Protein AF-A0A2V7C9I4-F1 (afdb_monomer_lite)

Structure (mmCIF, N/CA/C/O backbone):
data_AF-A0A2V7C9I4-F1
#
_entry.id   AF-A0A2V7C9I4-F1
#
loop_
_atom_site.group_PDB
_atom_site.id
_atom_site.type_symbol
_atom_site.label_atom_id
_atom_site.label_alt_id
_atom_site.label_comp_id
_atom_site.label_asym_id
_atom_site.label_entity_id
_atom_site.label_seq_id
_atom_site.pdbx_PDB_ins_code
_atom_site.Cartn_x
_atom_site.Cartn_y
_atom_site.Cartn_z
_atom_site.occupancy
_atom_site.B_iso_or_equiv
_atom_site.auth_seq_id
_atom_site.auth_comp_id
_atom_site.auth_asym_id
_atom_site.auth_atom_id
_atom_site.pdbx_PDB_model_num
ATOM 1 N N . MET A 1 1 ? -57.815 -30.133 18.409 1.00 42.84 1 MET A N 1
ATOM 2 C CA . MET A 1 1 ? -56.563 -30.217 17.626 1.00 42.84 1 MET A CA 1
ATOM 3 C C . MET A 1 1 ? -55.687 -29.026 17.976 1.00 42.84 1 MET A C 1
ATOM 5 O O . MET A 1 1 ? -56.186 -27.920 17.891 1.00 42.84 1 MET A O 1
ATOM 9 N N . THR A 1 2 ? -54.441 -29.131 18.418 1.00 45.94 2 THR A N 1
ATOM 10 C CA . THR A 1 2 ? -53.764 -30.138 19.247 1.00 45.94 2 THR A CA 1
ATOM 11 C C . THR A 1 2 ? -52.839 -29.330 20.172 1.00 45.94 2 THR A C 1
ATOM 13 O O . THR A 1 2 ? -52.119 -28.450 19.702 1.00 45.94 2 THR A O 1
ATOM 16 N N . ARG A 1 3 ? -52.844 -29.597 21.490 1.00 50.53 3 ARG A N 1
ATOM 17 C CA . ARG A 1 3 ? -51.939 -28.942 22.467 1.00 50.53 3 ARG A CA 1
ATOM 18 C C . ARG A 1 3 ? -50.459 -29.039 22.058 1.00 50.53 3 ARG A C 1
ATOM 20 O O . ARG A 1 3 ? -49.658 -28.220 22.479 1.00 50.53 3 ARG A O 1
ATOM 27 N N . THR A 1 4 ? -50.116 -29.987 21.188 1.00 47.84 4 THR A N 1
ATOM 28 C CA . THR A 1 4 ? -48.789 -30.180 20.591 1.00 47.84 4 THR A CA 1
ATOM 29 C C . THR A 1 4 ? -48.318 -29.034 19.685 1.00 47.84 4 THR A C 1
ATOM 31 O O . THR A 1 4 ? -47.114 -28.814 19.602 1.00 47.84 4 THR A O 1
ATOM 34 N N . GLY A 1 5 ? -49.214 -28.255 19.063 1.00 47.22 5 GLY A N 1
ATOM 35 C CA . GLY A 1 5 ? -48.824 -27.125 18.202 1.00 47.22 5 GLY A CA 1
ATOM 36 C C . GLY A 1 5 ? -48.244 -25.932 18.974 1.00 47.22 5 GLY A C 1
ATOM 37 O O . GLY A 1 5 ? -47.308 -25.284 18.514 1.00 47.22 5 GLY A O 1
ATOM 38 N N . GLN A 1 6 ? -48.743 -25.689 20.192 1.00 53.03 6 GLN A N 1
ATOM 39 C CA . GLN A 1 6 ? -48.265 -24.612 21.067 1.00 53.03 6 GLN A CA 1
ATOM 40 C C . GLN A 1 6 ? -46.869 -24.911 21.627 1.00 53.03 6 GLN A C 1
ATOM 42 O O . GLN A 1 6 ? -46.008 -24.033 21.626 1.00 53.03 6 GLN A O 1
ATOM 47 N N . TYR A 1 7 ? -46.612 -26.162 22.028 1.00 49.88 7 TYR A N 1
ATOM 48 C CA . TYR A 1 7 ? -45.267 -26.590 22.425 1.00 49.88 7 TYR A CA 1
ATOM 49 C C . TYR A 1 7 ? -44.289 -26.542 21.247 1.00 49.88 7 TYR A C 1
ATOM 51 O O . TYR A 1 7 ? -43.143 -26.153 21.440 1.00 49.88 7 TYR A O 1
ATOM 59 N N . GLY A 1 8 ? -44.744 -26.848 20.026 1.00 52.12 8 GLY A N 1
ATOM 60 C CA . GLY A 1 8 ? -43.925 -26.752 18.816 1.00 52.12 8 GLY A CA 1
ATOM 61 C C . GLY A 1 8 ? -43.385 -25.342 18.565 1.00 52.12 8 GLY A C 1
ATOM 62 O O . GLY A 1 8 ? -42.188 -25.180 18.346 1.00 52.12 8 GLY A O 1
ATOM 63 N N . CYS A 1 9 ? -44.228 -24.310 18.679 1.00 55.62 9 CYS A N 1
ATOM 64 C CA . CYS A 1 9 ? -43.783 -22.920 18.523 1.00 55.62 9 CYS A CA 1
ATOM 65 C C . CYS A 1 9 ? -42.836 -22.464 19.640 1.00 55.62 9 CYS A C 1
ATOM 67 O O . CYS A 1 9 ? -41.875 -21.750 19.365 1.00 55.62 9 CYS A O 1
ATOM 69 N N . VAL A 1 10 ? -43.072 -22.886 20.886 1.00 60.38 10 VAL A N 1
ATOM 70 C CA . VAL A 1 10 ? -42.203 -22.529 22.021 1.00 60.38 10 VAL A CA 1
ATOM 71 C C . VAL A 1 10 ? -40.838 -23.212 21.904 1.00 60.38 10 VAL A C 1
ATOM 73 O O . VAL A 1 10 ? -39.815 -22.567 22.123 1.00 60.38 10 VAL A O 1
ATOM 76 N N . ILE A 1 11 ? -40.801 -24.481 21.490 1.00 66.69 11 ILE A N 1
ATOM 77 C CA . ILE A 1 11 ? -39.555 -25.220 21.241 1.00 66.69 11 ILE A CA 1
ATOM 78 C C . ILE A 1 11 ? -38.807 -24.618 20.046 1.00 66.69 11 ILE A C 1
ATOM 80 O O . ILE A 1 11 ? -37.597 -24.429 20.131 1.00 66.69 11 ILE A O 1
ATOM 84 N N . ALA A 1 12 ? -39.508 -24.240 18.972 1.00 62.09 12 ALA A N 1
ATOM 85 C CA . ALA A 1 12 ? -38.897 -23.578 17.822 1.00 62.09 12 ALA A CA 1
ATOM 86 C C . ALA A 1 12 ? -38.282 -22.220 18.206 1.00 62.09 12 ALA A C 1
ATOM 88 O O . ALA A 1 12 ? -37.126 -21.962 17.874 1.00 62.09 12 ALA A O 1
ATOM 89 N N . ALA A 1 13 ? -38.997 -21.393 18.975 1.00 62.16 13 ALA A N 1
ATOM 90 C CA . ALA A 1 13 ? -38.488 -20.109 19.460 1.00 62.16 13 ALA A CA 1
ATOM 91 C C . ALA A 1 13 ? -37.287 -20.278 20.408 1.00 62.16 13 ALA A C 1
ATOM 93 O O . ALA A 1 13 ? -36.284 -19.587 20.251 1.00 62.16 13 ALA A O 1
ATOM 94 N N . LEU A 1 14 ? -37.345 -21.242 21.337 1.00 65.12 14 LEU A N 1
ATOM 95 C CA . LEU A 1 14 ? -36.220 -21.573 22.217 1.00 65.12 14 LEU A CA 1
ATOM 96 C C . LEU A 1 14 ? -35.011 -22.074 21.424 1.00 65.12 14 LEU A C 1
ATOM 98 O O . LEU A 1 14 ? -33.896 -21.654 21.705 1.00 65.12 14 LEU A O 1
ATOM 102 N N . SER A 1 15 ? -35.223 -22.915 20.408 1.00 65.06 15 SER A N 1
ATOM 103 C CA . SER A 1 15 ? -34.150 -23.424 19.548 1.00 65.06 15 SER A CA 1
ATOM 104 C C . SER A 1 15 ? -33.510 -22.324 18.698 1.00 65.06 15 SER A C 1
ATOM 106 O O . SER A 1 15 ? -32.291 -22.299 18.567 1.00 65.06 15 SER A O 1
ATOM 108 N N . LEU A 1 16 ? -34.299 -21.362 18.203 1.00 65.69 16 LEU A N 1
ATOM 109 C CA . LEU A 1 16 ? -33.803 -20.188 17.486 1.00 65.69 16 LEU A CA 1
ATOM 110 C C . LEU A 1 16 ? -33.006 -19.263 18.415 1.00 65.69 16 LEU A C 1
ATOM 112 O O . LEU A 1 16 ? -31.925 -18.816 18.045 1.00 65.69 16 LEU A O 1
ATOM 116 N N . CYS A 1 17 ? -33.492 -19.013 19.635 1.00 59.38 17 CYS A N 1
ATOM 117 C CA . CYS A 1 17 ? -32.750 -18.253 20.642 1.00 59.38 17 CYS A CA 1
ATOM 118 C C . CYS A 1 17 ? -31.441 -18.953 21.021 1.00 59.38 17 CYS A C 1
ATOM 120 O O . CYS A 1 17 ? -30.409 -18.297 21.120 1.00 59.38 17 CYS A O 1
ATOM 122 N N . LEU A 1 18 ? -31.456 -20.277 21.179 1.00 62.75 18 LEU A N 1
ATOM 123 C CA . LEU A 1 18 ? -30.261 -21.055 21.499 1.00 62.75 18 LEU A CA 1
ATOM 124 C C . LEU A 1 18 ? -29.274 -21.070 20.324 1.00 62.75 18 LEU A C 1
ATOM 126 O O . LEU A 1 18 ? -28.077 -20.924 20.543 1.00 62.75 18 LEU A O 1
ATOM 130 N N . ALA A 1 19 ? -29.762 -21.142 19.082 1.00 59.34 19 ALA A N 1
ATOM 131 C CA . ALA A 1 19 ? -28.940 -21.026 17.881 1.00 59.34 19 ALA A CA 1
ATOM 132 C C . ALA A 1 19 ? -28.319 -19.627 17.743 1.00 59.34 19 ALA A C 1
ATOM 134 O O . ALA A 1 19 ? -27.142 -19.526 17.427 1.00 59.34 19 ALA A O 1
ATOM 135 N N . LEU A 1 20 ? -29.061 -18.556 18.039 1.00 57.69 20 LEU A N 1
ATOM 136 C CA . LEU A 1 20 ? -28.545 -17.182 18.032 1.00 57.69 20 LEU A CA 1
ATOM 137 C C . LEU A 1 20 ? -27.524 -16.938 19.145 1.00 57.69 20 LEU A C 1
ATOM 139 O O . LEU A 1 20 ? -26.535 -16.247 18.912 1.00 57.69 20 LEU A O 1
ATOM 143 N N . VAL A 1 21 ? -27.716 -17.530 20.327 1.00 58.16 21 VAL A N 1
ATOM 144 C CA . VAL A 1 21 ? -26.722 -17.495 21.407 1.00 58.16 21 VAL A CA 1
ATOM 145 C C . VAL A 1 21 ? -25.468 -18.261 20.996 1.00 58.16 21 VAL A C 1
ATOM 147 O O . VAL A 1 21 ? -24.389 -17.697 21.092 1.00 58.16 21 VAL A O 1
ATOM 150 N N . VAL A 1 22 ? -25.591 -19.482 20.465 1.00 57.44 22 VAL A N 1
ATOM 151 C CA . VAL A 1 22 ? -24.445 -20.284 19.992 1.00 57.44 22 VAL A CA 1
ATOM 152 C C . VAL A 1 22 ? -23.751 -19.636 18.793 1.00 57.44 22 VAL A C 1
ATOM 154 O O . VAL A 1 22 ? -22.538 -19.724 18.682 1.00 57.44 22 VAL A O 1
ATOM 157 N N . PHE A 1 23 ? -24.466 -18.940 17.913 1.00 48.72 23 PHE A N 1
ATOM 158 C CA . PHE A 1 23 ? -23.859 -18.201 16.803 1.00 48.72 23 PHE A CA 1
ATOM 159 C C . PHE A 1 23 ? -23.171 -16.913 17.281 1.00 48.72 23 PHE A C 1
ATOM 161 O O . PHE A 1 23 ? -22.155 -16.514 16.721 1.00 48.72 23 PHE A O 1
ATOM 168 N N . SER A 1 24 ? -23.679 -16.297 18.354 1.00 50.78 24 SER A N 1
ATOM 169 C CA . SER A 1 24 ? -23.076 -15.104 18.967 1.00 50.78 24 SER A CA 1
ATOM 170 C C . SER A 1 24 ? -21.907 -15.433 19.902 1.00 50.78 24 SER A C 1
ATOM 172 O O . SER A 1 24 ? -21.064 -14.574 20.131 1.00 50.78 24 SER A O 1
ATOM 174 N N . THR A 1 25 ? -21.830 -16.657 20.438 1.00 50.50 25 THR A N 1
ATOM 175 C CA . THR A 1 25 ? -20.722 -17.118 21.298 1.00 50.50 25 THR A CA 1
ATOM 176 C C . THR A 1 25 ? -19.750 -18.070 20.595 1.00 50.50 25 THR A C 1
ATOM 178 O O . THR A 1 25 ? -18.623 -18.232 21.049 1.00 50.50 25 THR A O 1
ATOM 181 N N . GLY A 1 26 ? -20.157 -18.682 19.481 1.00 39.12 26 GLY A N 1
ATOM 182 C CA . GLY A 1 26 ? -19.445 -19.743 18.760 1.00 39.12 26 GLY A CA 1
ATOM 183 C C . GLY A 1 26 ? -18.941 -19.349 17.371 1.00 39.12 26 GLY A C 1
ATOM 184 O O . GLY A 1 26 ? -18.641 -20.221 16.558 1.00 39.12 26 GLY A O 1
ATOM 185 N N . GLY A 1 27 ? -18.792 -18.055 17.086 1.00 34.53 27 GLY A N 1
ATOM 186 C CA . GLY A 1 27 ? -18.033 -17.560 15.934 1.00 34.53 27 GLY A CA 1
ATOM 187 C C . GLY A 1 27 ? -16.514 -17.696 16.110 1.00 34.53 27 GLY A C 1
ATOM 188 O O . GLY A 1 27 ? -15.788 -16.765 15.787 1.00 34.53 27 GLY A O 1
ATOM 189 N N . ALA A 1 28 ?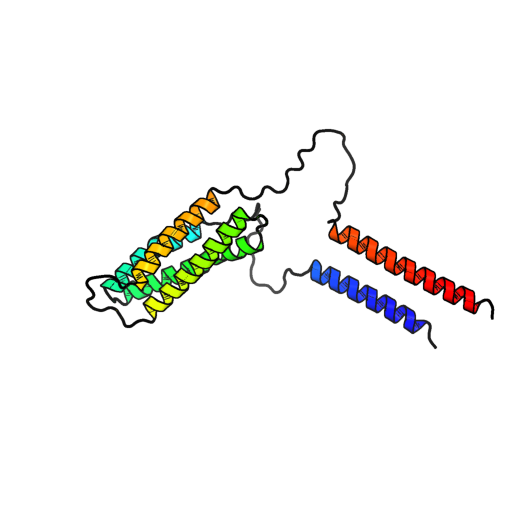 -16.029 -18.815 16.658 1.00 39.44 28 ALA A N 1
ATOM 190 C CA . ALA A 1 28 ? -14.606 -19.117 16.786 1.00 39.44 28 ALA A CA 1
ATOM 191 C C . ALA A 1 28 ? -14.353 -20.639 16.804 1.00 39.44 28 ALA A C 1
ATOM 193 O O . ALA A 1 28 ? -14.447 -21.301 17.831 1.00 39.44 28 ALA A O 1
ATOM 194 N N . HIS A 1 29 ? -13.961 -21.133 15.626 1.00 40.62 29 HIS A N 1
ATOM 195 C CA . HIS A 1 29 ? -13.078 -22.277 15.356 1.00 40.62 29 HIS A CA 1
ATOM 196 C C . HIS A 1 29 ? -13.543 -23.715 15.639 1.00 40.62 29 HIS A C 1
ATOM 198 O O . HIS A 1 29 ? -13.697 -24.157 16.769 1.00 40.62 29 HIS A O 1
ATOM 204 N N . THR A 1 30 ? -13.569 -24.511 14.565 1.00 36.81 30 THR A N 1
ATOM 205 C CA . THR A 1 30 ? -12.777 -25.751 14.380 1.00 36.81 30 THR A CA 1
ATOM 206 C C . THR A 1 30 ? -13.040 -26.240 12.946 1.00 36.81 30 THR A C 1
ATOM 208 O O . THR A 1 30 ? -14.182 -26.392 12.544 1.00 36.81 30 THR A O 1
ATOM 211 N N . THR A 1 31 ? -12.043 -26.337 12.063 1.00 38.91 31 THR A N 1
ATOM 212 C CA . THR A 1 31 ? -11.134 -27.489 11.990 1.00 38.91 31 THR A CA 1
ATOM 213 C C . THR A 1 31 ? -9.664 -27.114 11.743 1.00 38.91 31 THR A C 1
ATOM 215 O O . THR A 1 31 ? -9.280 -26.696 10.654 1.00 38.91 31 THR A O 1
ATOM 218 N N . ALA A 1 32 ? -8.859 -27.337 12.782 1.00 35.47 32 ALA A N 1
ATOM 219 C CA . ALA A 1 32 ? -7.557 -28.011 12.797 1.00 35.47 32 ALA A CA 1
ATOM 220 C C . ALA A 1 32 ? -6.592 -27.876 11.596 1.00 35.47 32 ALA A C 1
ATOM 222 O O . ALA A 1 32 ? -6.683 -28.622 10.618 1.00 35.47 32 ALA A O 1
ATOM 223 N N . ARG A 1 33 ? -5.494 -27.138 11.821 1.00 31.27 33 ARG A N 1
ATOM 224 C CA . ARG A 1 33 ? -4.154 -27.752 11.790 1.00 31.27 33 ARG A CA 1
ATOM 225 C C . ARG A 1 33 ? -3.124 -26.966 12.622 1.00 31.27 33 ARG A C 1
ATOM 227 O O . ARG A 1 33 ? -2.856 -25.810 12.329 1.00 31.27 33 ARG A O 1
ATOM 234 N N . ALA A 1 34 ? -2.539 -27.697 13.574 1.00 31.50 34 ALA A N 1
ATOM 235 C CA . ALA A 1 34 ? -1.222 -27.546 14.202 1.00 31.50 34 ALA A CA 1
ATOM 236 C C . ALA A 1 34 ? -0.975 -26.384 15.190 1.00 31.50 34 ALA A C 1
ATOM 238 O O . ALA A 1 34 ? -0.630 -25.268 14.820 1.00 31.50 34 ALA A O 1
ATOM 239 N N . ASP A 1 35 ? -1.117 -26.753 16.464 1.00 37.50 35 ASP A N 1
ATOM 240 C CA . ASP A 1 35 ? -0.336 -26.395 17.652 1.00 37.50 35 ASP A CA 1
ATOM 241 C C . ASP A 1 35 ? 0.747 -25.303 17.574 1.00 37.50 35 ASP A C 1
ATOM 243 O O . ASP A 1 35 ? 1.723 -25.399 16.832 1.00 37.50 35 ASP A O 1
ATOM 247 N N . ALA A 1 36 ? 0.614 -24.388 18.545 1.00 37.88 36 ALA A N 1
ATOM 248 C CA . ALA A 1 36 ? 1.644 -23.875 19.459 1.00 37.88 36 ALA A CA 1
ATOM 249 C C . ALA A 1 36 ? 1.809 -22.348 19.441 1.00 37.88 36 ALA A C 1
ATOM 251 O O . ALA A 1 36 ? 2.676 -21.810 18.755 1.00 37.88 36 ALA A O 1
ATOM 252 N N . ARG A 1 37 ? 1.015 -21.670 20.286 1.00 35.56 37 ARG A N 1
ATOM 253 C CA . ARG A 1 37 ? 1.451 -20.599 21.211 1.00 35.56 37 ARG A CA 1
ATOM 254 C C . ARG A 1 37 ? 0.263 -20.121 22.049 1.00 35.56 37 ARG A C 1
ATOM 256 O O . AR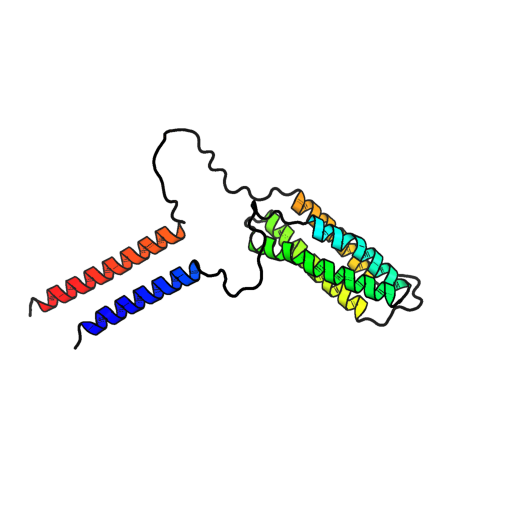G A 1 37 ? -0.348 -19.093 21.793 1.00 35.56 37 ARG A O 1
ATOM 263 N N . THR A 1 38 ? -0.058 -20.899 23.074 1.00 43.94 38 THR A N 1
ATOM 264 C CA . THR A 1 38 ? -0.760 -20.410 24.262 1.00 43.94 38 THR A CA 1
ATOM 265 C C . THR A 1 38 ? 0.273 -19.691 25.119 1.00 43.94 38 THR A C 1
ATOM 267 O O . THR A 1 38 ? 1.157 -20.321 25.696 1.00 43.94 38 THR A O 1
ATOM 270 N N . GLY A 1 39 ? 0.191 -18.368 25.154 1.00 34.12 39 GLY A N 1
ATOM 271 C CA . GLY A 1 39 ? 1.037 -17.536 25.994 1.00 34.12 39 GLY A CA 1
ATOM 272 C C . GLY A 1 39 ? 0.688 -16.072 25.800 1.00 34.12 39 GLY A C 1
ATOM 273 O O . GLY A 1 39 ? 1.220 -15.449 24.895 1.00 34.12 39 GLY A O 1
ATOM 274 N N . ASP A 1 40 ? -0.207 -15.572 26.652 1.00 35.41 40 ASP A N 1
ATOM 275 C CA . ASP A 1 40 ? -0.213 -14.172 27.089 1.00 35.41 40 ASP A CA 1
ATOM 276 C C . ASP A 1 40 ? -0.194 -13.114 25.966 1.00 35.41 40 ASP A C 1
ATOM 278 O O . ASP A 1 40 ? 0.720 -12.298 25.870 1.00 35.41 40 ASP A O 1
ATOM 282 N N . GLU A 1 41 ? -1.217 -13.095 25.103 1.00 38.12 41 GLU A N 1
ATOM 283 C CA . GLU A 1 41 ? -1.475 -11.899 24.295 1.00 38.12 41 GLU A CA 1
ATOM 284 C C . GLU A 1 41 ? -2.238 -10.890 25.158 1.00 38.12 41 GLU A C 1
ATOM 286 O O . GLU A 1 41 ? -3.469 -10.835 25.182 1.00 38.12 41 GLU A O 1
ATOM 291 N N . GLY A 1 42 ? -1.472 -10.068 25.882 1.00 37.69 42 GLY A N 1
ATOM 292 C CA . GLY A 1 42 ? -1.920 -8.733 26.266 1.00 37.69 42 GLY A CA 1
ATOM 293 C C . GLY A 1 42 ? -2.477 -7.971 25.048 1.00 37.69 42 GLY A C 1
ATOM 294 O O . GLY A 1 42 ? -2.250 -8.385 23.909 1.00 37.69 42 GLY A O 1
ATOM 295 N N . PRO A 1 43 ? -3.220 -6.869 25.266 1.00 43.06 43 PRO A N 1
ATOM 296 C CA . PRO A 1 43 ? -4.018 -6.202 24.234 1.00 43.06 43 PRO A CA 1
ATOM 297 C C . PRO A 1 43 ? -3.192 -6.015 22.965 1.00 43.06 43 PRO A C 1
ATOM 299 O O . PRO A 1 43 ? -2.209 -5.282 23.018 1.00 43.06 43 PRO A O 1
ATOM 302 N N . LEU A 1 44 ? -3.574 -6.730 21.892 1.00 46.94 44 LEU A N 1
ATOM 303 C CA . LEU A 1 44 ? -2.963 -6.768 20.557 1.00 46.94 44 LEU A CA 1
ATOM 304 C C . LEU A 1 44 ? -1.935 -5.650 20.363 1.00 46.94 44 LEU A C 1
ATOM 306 O O . LEU A 1 44 ? -2.256 -4.562 19.874 1.00 46.94 44 LEU A O 1
ATOM 310 N N . HIS A 1 45 ? -0.688 -5.904 20.768 1.00 54.53 45 HIS A N 1
ATOM 311 C CA . HIS A 1 45 ? 0.410 -5.022 20.417 1.00 54.53 45 HIS A CA 1
ATOM 312 C C . HIS A 1 45 ? 0.570 -5.173 18.910 1.00 54.53 45 HIS A C 1
ATOM 314 O O . HIS A 1 45 ? 1.224 -6.096 18.431 1.00 54.53 45 HIS A O 1
ATOM 320 N N . LEU A 1 46 ? -0.112 -4.306 18.154 1.00 64.19 46 LEU A N 1
ATOM 321 C CA . LEU A 1 46 ? 0.075 -4.161 16.721 1.00 64.19 46 LEU A CA 1
ATOM 322 C C . LEU A 1 46 ? 1.582 -4.073 16.499 1.00 64.19 46 LEU A C 1
ATOM 324 O O . LEU A 1 46 ? 2.202 -3.084 16.892 1.00 64.19 46 LEU A O 1
ATOM 328 N N . ARG A 1 47 ? 2.178 -5.122 15.923 1.00 80.12 47 ARG A N 1
ATOM 329 C CA . ARG A 1 47 ? 3.615 -5.186 15.635 1.00 80.12 47 ARG A CA 1
ATOM 330 C C . ARG A 1 47 ? 3.920 -4.310 14.427 1.00 80.12 47 ARG A C 1
ATOM 332 O O . ARG A 1 47 ? 4.309 -4.781 13.362 1.00 80.12 47 ARG A O 1
ATOM 339 N N . LEU A 1 48 ? 3.679 -3.010 14.586 1.00 83.88 48 LEU A N 1
ATOM 340 C CA . LEU A 1 48 ? 3.880 -1.994 13.558 1.00 83.88 48 LEU A CA 1
ATOM 341 C C . LEU A 1 48 ? 5.351 -1.943 13.130 1.00 83.88 48 LEU A C 1
ATOM 343 O O . LEU A 1 48 ? 5.628 -1.602 11.986 1.00 83.88 48 LEU A O 1
ATOM 347 N N . GLU A 1 49 ? 6.281 -2.364 14.000 1.00 87.44 49 GLU A N 1
ATOM 348 C CA . GLU A 1 49 ? 7.697 -2.528 13.650 1.00 87.44 49 GLU A CA 1
ATOM 349 C C . GLU A 1 49 ? 7.931 -3.464 12.455 1.00 87.44 49 GLU A C 1
ATOM 351 O O . GLU A 1 49 ? 8.793 -3.186 11.624 1.00 87.44 49 GLU A O 1
ATOM 356 N N . ASP A 1 50 ? 7.145 -4.536 12.319 1.00 89.06 50 ASP A N 1
ATOM 357 C CA . ASP A 1 50 ? 7.320 -5.508 11.242 1.00 89.06 50 ASP A CA 1
ATOM 358 C C . ASP A 1 50 ? 6.859 -4.907 9.904 1.00 89.06 50 ASP A C 1
ATOM 360 O O . ASP A 1 50 ? 7.470 -5.158 8.862 1.00 89.06 50 ASP A O 1
ATOM 364 N N . VAL A 1 51 ? 5.819 -4.063 9.940 1.00 90.81 51 VAL A N 1
ATOM 365 C CA . VAL A 1 51 ? 5.313 -3.321 8.775 1.00 90.81 51 VAL A CA 1
ATOM 366 C C . VAL A 1 51 ? 6.312 -2.248 8.350 1.00 90.81 51 VAL A C 1
ATOM 368 O O . VAL A 1 51 ? 6.627 -2.137 7.166 1.00 90.81 51 VAL A O 1
ATOM 371 N N . GLU A 1 52 ? 6.851 -1.485 9.303 1.00 91.75 52 GLU A N 1
ATOM 372 C CA . GLU A 1 52 ? 7.886 -0.479 9.043 1.00 91.75 52 GLU A CA 1
ATOM 373 C C . GLU A 1 52 ? 9.134 -1.118 8.420 1.00 91.75 52 GLU A C 1
ATOM 375 O O . GLU A 1 52 ? 9.594 -0.672 7.368 1.00 91.75 52 GLU A O 1
ATOM 380 N N . ALA A 1 53 ? 9.615 -2.225 8.996 1.00 92.12 53 ALA A N 1
ATOM 381 C CA . ALA A 1 53 ? 10.780 -2.954 8.501 1.00 92.12 53 ALA A CA 1
ATOM 382 C C . ALA A 1 53 ? 10.567 -3.563 7.103 1.00 92.12 53 ALA A C 1
ATOM 384 O O . ALA A 1 53 ? 11.521 -3.715 6.335 1.00 92.12 53 ALA A O 1
ATOM 385 N N . ALA A 1 54 ? 9.331 -3.933 6.751 1.00 91.81 54 ALA A N 1
ATOM 386 C CA . ALA A 1 54 ? 8.994 -4.387 5.403 1.00 91.81 54 ALA A CA 1
ATOM 387 C C . ALA A 1 54 ? 8.897 -3.222 4.402 1.00 91.81 54 ALA A C 1
ATOM 389 O O . ALA A 1 54 ? 9.257 -3.377 3.231 1.00 91.81 54 ALA A O 1
ATOM 390 N N . LEU A 1 55 ? 8.433 -2.056 4.857 1.00 93.25 55 LEU A N 1
ATOM 391 C CA . LEU A 1 55 ? 8.192 -0.885 4.023 1.00 93.25 55 LEU A CA 1
ATOM 392 C C . LEU A 1 55 ? 9.472 -0.099 3.698 1.00 93.25 55 LEU A C 1
ATOM 394 O O . LEU A 1 55 ? 9.655 0.328 2.557 1.00 93.25 55 LEU A O 1
ATOM 398 N N . GLU A 1 56 ? 10.377 0.057 4.662 1.00 94.38 56 GLU A N 1
ATOM 399 C CA . GLU A 1 56 ? 11.622 0.825 4.529 1.00 94.38 56 GLU A CA 1
ATOM 400 C C . GLU A 1 56 ? 12.482 0.429 3.301 1.00 94.38 56 GLU A C 1
ATOM 402 O O . GLU A 1 56 ? 12.827 1.302 2.493 1.00 94.38 56 GLU A O 1
ATOM 407 N N . PRO A 1 57 ? 12.787 -0.862 3.045 1.00 94.81 57 PRO A N 1
ATOM 408 C CA . PRO A 1 57 ? 13.600 -1.246 1.888 1.00 94.81 57 PRO A CA 1
ATOM 409 C C . PRO A 1 57 ? 12.850 -1.163 0.547 1.00 94.81 57 PRO A C 1
ATOM 411 O O . PRO A 1 57 ? 13.484 -1.209 -0.516 1.00 94.81 57 PRO A O 1
ATOM 414 N N . LEU A 1 58 ? 11.517 -1.057 0.557 1.00 94.69 58 LEU A N 1
ATOM 415 C CA . LEU A 1 58 ? 10.681 -1.200 -0.635 1.00 94.69 58 LEU A CA 1
ATOM 416 C C . LEU A 1 58 ? 10.958 -0.107 -1.672 1.00 94.69 58 LEU A C 1
ATOM 418 O O . LEU A 1 58 ? 11.159 -0.396 -2.854 1.00 94.69 58 LEU A O 1
ATOM 422 N N . GLY A 1 59 ? 11.024 1.152 -1.232 1.00 93.06 59 GLY A N 1
ATOM 423 C CA . GLY A 1 59 ? 11.254 2.291 -2.122 1.00 93.06 59 GLY A CA 1
ATOM 424 C C . GLY A 1 59 ? 12.638 2.266 -2.782 1.00 93.06 59 GLY A C 1
ATOM 425 O O . GLY A 1 59 ? 12.802 2.688 -3.929 1.00 93.06 59 GLY A O 1
ATOM 426 N N . ALA A 1 60 ? 13.656 1.757 -2.083 1.00 94.00 60 ALA A N 1
ATOM 427 C CA . ALA A 1 60 ? 14.994 1.573 -2.646 1.00 94.00 60 ALA A CA 1
ATOM 428 C C . ALA A 1 60 ? 15.022 0.434 -3.680 1.00 94.00 60 ALA A C 1
ATOM 430 O O . ALA A 1 60 ? 15.618 0.587 -4.748 1.00 94.00 60 ALA A O 1
ATOM 431 N N . ALA A 1 61 ? 14.337 -0.679 -3.399 1.00 94.69 61 ALA A N 1
ATOM 432 C CA . ALA A 1 61 ? 14.221 -1.798 -4.330 1.00 94.69 61 ALA A CA 1
ATOM 433 C C . ALA A 1 61 ? 13.460 -1.414 -5.609 1.00 94.69 61 ALA A C 1
ATOM 435 O O . ALA A 1 61 ? 13.937 -1.703 -6.706 1.00 94.69 61 ALA A O 1
ATOM 436 N N . ALA A 1 62 ? 12.344 -0.688 -5.481 1.00 93.19 62 ALA A N 1
ATOM 437 C CA . ALA A 1 62 ? 11.578 -0.180 -6.618 1.00 93.19 62 ALA A CA 1
ATOM 438 C C . ALA A 1 62 ? 12.428 0.732 -7.518 1.00 93.19 62 ALA A C 1
ATOM 440 O O . ALA A 1 62 ? 12.427 0.581 -8.738 1.00 93.19 62 ALA A O 1
ATOM 441 N N . ARG A 1 63 ? 13.206 1.649 -6.920 1.00 92.94 63 ARG A N 1
ATOM 4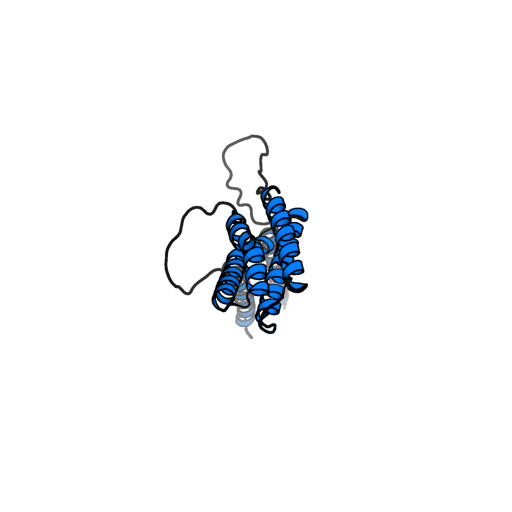42 C CA . ARG A 1 63 ? 14.134 2.529 -7.653 1.00 92.94 63 ARG A CA 1
ATOM 443 C C . ARG A 1 63 ? 15.228 1.752 -8.370 1.00 92.94 63 ARG A C 1
ATOM 445 O O . ARG A 1 63 ? 15.481 2.027 -9.537 1.00 92.94 63 ARG A O 1
ATOM 452 N N . ARG A 1 64 ? 15.849 0.775 -7.703 1.00 92.19 64 ARG A N 1
ATOM 453 C CA . ARG A 1 64 ? 16.864 -0.088 -8.325 1.00 92.19 64 ARG A CA 1
ATOM 454 C C . ARG A 1 64 ? 16.297 -0.832 -9.526 1.00 92.19 64 ARG A C 1
ATOM 456 O O . ARG A 1 64 ? 16.839 -0.679 -10.613 1.00 92.19 64 ARG A O 1
ATOM 463 N N . TYR A 1 65 ? 15.176 -1.533 -9.354 1.00 92.00 65 TYR A N 1
ATOM 464 C CA . TYR A 1 65 ? 14.504 -2.226 -10.454 1.00 92.00 65 TYR A CA 1
ATOM 465 C C . TYR A 1 65 ? 14.157 -1.270 -11.604 1.00 92.00 65 TYR A C 1
ATOM 467 O O . TYR A 1 65 ? 14.384 -1.599 -12.764 1.00 92.00 65 TYR A O 1
ATOM 475 N N . ALA A 1 66 ? 13.682 -0.062 -11.296 1.00 90.44 66 ALA A N 1
ATOM 476 C CA . ALA A 1 66 ? 13.322 0.931 -12.303 1.00 90.44 66 ALA A CA 1
ATOM 477 C C . ALA A 1 66 ? 14.503 1.481 -13.120 1.00 90.44 66 ALA A C 1
ATOM 479 O O . ALA A 1 66 ? 14.284 1.994 -14.216 1.00 90.44 66 ALA A O 1
ATOM 480 N N . LEU A 1 67 ? 15.723 1.416 -12.585 1.00 89.12 67 LEU A N 1
ATOM 481 C CA . LEU A 1 67 ? 16.936 1.886 -13.256 1.00 89.12 67 LEU A CA 1
ATOM 482 C C . LEU A 1 67 ? 17.656 0.756 -13.998 1.00 89.12 67 LEU A C 1
ATOM 484 O O . LEU A 1 67 ? 18.190 0.976 -15.083 1.00 89.12 67 LEU A O 1
ATOM 488 N N . THR A 1 68 ? 17.694 -0.443 -13.412 1.00 88.81 68 THR A N 1
ATOM 489 C CA . THR A 1 68 ? 18.455 -1.577 -13.953 1.00 88.81 68 THR A CA 1
ATOM 490 C C . THR A 1 68 ? 17.626 -2.459 -14.880 1.00 88.81 68 THR A C 1
ATOM 492 O O . THR A 1 68 ? 18.186 -3.080 -15.779 1.00 88.81 68 THR A O 1
ATOM 495 N N . GLY A 1 69 ? 16.315 -2.569 -14.644 1.00 88.00 69 GLY A N 1
ATOM 496 C CA . GLY A 1 69 ? 15.440 -3.531 -15.316 1.00 88.00 69 GLY A CA 1
ATOM 497 C C . GLY A 1 69 ? 15.801 -4.999 -15.047 1.00 88.00 69 GLY A C 1
ATOM 498 O O . GLY A 1 69 ? 15.277 -5.884 -15.720 1.00 88.00 69 GLY A O 1
ATOM 499 N N . SER A 1 70 ? 16.695 -5.280 -14.091 1.00 91.50 70 SER A N 1
ATOM 500 C CA . SER A 1 70 ? 17.264 -6.617 -13.904 1.00 91.50 70 SER A CA 1
ATOM 501 C C . SER A 1 70 ? 16.252 -7.603 -13.304 1.00 91.50 70 SER A C 1
ATOM 503 O O . SER A 1 70 ? 15.412 -7.245 -12.474 1.00 91.50 70 SER A O 1
ATOM 505 N N . ALA A 1 71 ? 16.353 -8.880 -13.688 1.00 92.25 71 ALA A N 1
ATOM 506 C CA . ALA A 1 71 ? 15.490 -9.934 -13.154 1.00 92.25 71 ALA A CA 1
ATOM 507 C C . ALA A 1 71 ? 15.684 -10.148 -11.639 1.00 92.25 71 ALA A C 1
ATOM 509 O O . ALA A 1 71 ? 14.715 -10.408 -10.926 1.00 92.25 71 ALA A O 1
ATOM 510 N N . SER A 1 72 ? 16.911 -9.988 -11.133 1.00 94.31 72 SER A N 1
ATOM 511 C CA . SER A 1 72 ? 17.223 -10.115 -9.705 1.00 94.31 72 SER A CA 1
ATOM 512 C C . SER A 1 72 ? 16.655 -8.955 -8.883 1.00 94.31 72 SER A C 1
ATOM 514 O O . SER A 1 72 ? 16.045 -9.194 -7.839 1.00 94.31 72 SER A O 1
ATOM 516 N N . ASP A 1 73 ? 16.771 -7.709 -9.360 1.00 93.81 73 ASP A N 1
ATOM 517 C CA . ASP A 1 73 ? 16.138 -6.559 -8.702 1.00 93.81 73 ASP A CA 1
ATOM 518 C C . ASP A 1 73 ? 14.607 -6.669 -8.764 1.00 93.81 73 ASP A C 1
ATOM 520 O O . ASP A 1 73 ? 13.932 -6.366 -7.778 1.00 93.81 73 ASP A O 1
ATOM 524 N N . ARG A 1 74 ? 14.051 -7.184 -9.873 1.00 94.12 74 ARG A N 1
ATOM 525 C CA . ARG A 1 74 ? 12.616 -7.487 -9.988 1.00 94.12 74 ARG A CA 1
ATOM 526 C C . ARG A 1 74 ? 12.171 -8.496 -8.933 1.00 94.12 74 ARG A C 1
ATOM 528 O O . ARG A 1 74 ? 11.193 -8.251 -8.233 1.00 94.12 74 ARG A O 1
ATOM 535 N N . GLN A 1 75 ? 12.880 -9.616 -8.798 1.00 96.31 75 GLN A N 1
ATOM 536 C CA . GLN A 1 75 ? 12.550 -10.659 -7.824 1.00 96.31 75 GLN A CA 1
ATOM 537 C C . GLN A 1 75 ? 12.659 -10.143 -6.387 1.00 96.31 75 GLN A C 1
ATOM 539 O O . GLN A 1 75 ? 11.778 -10.406 -5.569 1.00 96.31 75 GLN A O 1
ATOM 544 N N . ARG A 1 76 ? 13.694 -9.350 -6.087 1.00 95.88 76 ARG A N 1
ATOM 545 C CA . ARG A 1 76 ? 13.838 -8.689 -4.786 1.00 95.88 76 ARG A CA 1
ATOM 546 C C . ARG A 1 76 ? 12.668 -7.750 -4.500 1.00 95.88 76 ARG A C 1
ATOM 548 O O . ARG A 1 76 ? 12.149 -7.757 -3.388 1.00 95.88 76 ARG A O 1
ATOM 555 N N . PHE A 1 77 ? 12.239 -6.964 -5.485 1.00 95.69 77 PHE A N 1
ATOM 556 C CA . PHE A 1 77 ? 11.104 -6.059 -5.327 1.00 95.69 77 PHE A CA 1
ATOM 557 C C . PHE A 1 77 ? 9.788 -6.820 -5.093 1.00 95.69 77 PHE A C 1
ATOM 559 O O . PHE A 1 77 ? 9.056 -6.494 -4.162 1.00 95.69 77 PHE A O 1
ATOM 566 N N . VAL A 1 78 ? 9.533 -7.891 -5.855 1.00 96.81 78 VAL A N 1
ATOM 567 C CA . VAL A 1 78 ? 8.380 -8.793 -5.654 1.00 96.81 78 VAL A CA 1
ATOM 568 C C . VAL A 1 78 ? 8.377 -9.398 -4.249 1.00 96.81 78 VAL A C 1
ATOM 570 O O . VAL A 1 78 ? 7.336 -9.432 -3.590 1.00 96.81 78 VAL A O 1
ATOM 573 N N . HIS A 1 79 ? 9.535 -9.864 -3.778 1.00 96.75 79 HIS A N 1
ATOM 574 C CA . HIS A 1 79 ? 9.667 -10.442 -2.444 1.00 96.75 79 HIS A CA 1
ATOM 575 C C . HIS A 1 79 ? 9.315 -9.425 -1.349 1.00 96.75 79 HIS A C 1
ATOM 577 O O . HIS A 1 79 ? 8.550 -9.744 -0.442 1.00 96.75 79 HIS A O 1
ATOM 583 N N . LEU A 1 80 ? 9.805 -8.187 -1.463 1.00 96.31 80 LEU A N 1
ATOM 584 C CA . LEU A 1 80 ? 9.501 -7.128 -0.497 1.00 96.31 80 LEU A CA 1
ATOM 585 C C . LEU A 1 80 ? 8.025 -6.708 -0.518 1.00 96.31 80 LEU A C 1
ATOM 587 O O . LEU A 1 80 ? 7.452 -6.515 0.550 1.00 96.31 80 LEU A O 1
ATOM 591 N N . LEU A 1 81 ? 7.385 -6.628 -1.692 1.00 95.25 81 LEU A N 1
ATOM 592 C CA . LEU A 1 81 ? 5.936 -6.385 -1.781 1.00 95.25 81 LEU A CA 1
ATOM 593 C C . LEU A 1 81 ? 5.127 -7.496 -1.107 1.00 95.25 81 LEU A C 1
ATOM 595 O O . LEU A 1 81 ? 4.172 -7.219 -0.387 1.00 95.25 81 LEU A O 1
ATOM 599 N N . SER A 1 82 ? 5.529 -8.751 -1.312 1.00 95.94 82 SER A N 1
ATOM 600 C CA . SER A 1 82 ? 4.859 -9.905 -0.702 1.00 95.94 82 SER A CA 1
ATOM 601 C C . SER A 1 82 ? 4.988 -9.870 0.822 1.00 95.94 82 SER A C 1
ATOM 603 O O . SER A 1 82 ? 3.988 -9.995 1.525 1.00 95.94 82 SER A O 1
ATOM 605 N N . ARG A 1 83 ? 6.194 -9.587 1.331 1.00 94.75 83 ARG A N 1
ATOM 606 C CA . ARG A 1 83 ? 6.444 -9.420 2.767 1.00 94.75 83 ARG A CA 1
ATOM 607 C C . ARG A 1 83 ? 5.633 -8.264 3.357 1.00 94.75 83 ARG A C 1
ATOM 609 O O . ARG A 1 83 ? 5.053 -8.422 4.426 1.00 94.75 83 ARG A O 1
ATOM 616 N N . LEU A 1 84 ? 5.549 -7.126 2.662 1.00 93.81 84 LEU A N 1
ATOM 617 C CA . LEU A 1 84 ? 4.731 -5.998 3.110 1.00 93.81 84 LEU A CA 1
ATOM 618 C C . LEU A 1 84 ? 3.261 -6.407 3.242 1.00 93.81 84 LEU A C 1
ATOM 620 O O . LEU A 1 84 ? 2.671 -6.162 4.289 1.00 93.81 84 LEU A O 1
ATOM 624 N N . LYS A 1 85 ? 2.702 -7.087 2.234 1.00 92.31 85 LYS A N 1
ATOM 625 C CA . LYS A 1 85 ? 1.317 -7.580 2.248 1.00 92.31 85 LYS A CA 1
ATOM 626 C C . LYS A 1 85 ? 1.033 -8.522 3.424 1.00 92.31 85 LYS A C 1
ATOM 628 O O . LYS A 1 85 ? -0.030 -8.447 4.031 1.00 92.31 85 LYS A O 1
ATOM 633 N N . GLU A 1 86 ? 1.965 -9.418 3.738 1.00 92.12 86 GLU A N 1
ATOM 634 C CA . GLU A 1 86 ? 1.839 -10.319 4.889 1.00 92.12 86 GLU A CA 1
ATOM 635 C C . GLU A 1 86 ? 1.839 -9.537 6.204 1.00 92.12 86 GLU A C 1
ATOM 637 O O . GLU A 1 86 ? 0.957 -9.721 7.043 1.00 92.12 86 GLU A O 1
ATOM 642 N N . THR A 1 87 ? 2.791 -8.615 6.367 1.00 91.25 87 THR A N 1
ATOM 643 C CA . THR A 1 87 ? 2.894 -7.809 7.591 1.00 91.25 87 THR A CA 1
ATOM 644 C C . THR A 1 87 ? 1.725 -6.834 7.753 1.00 91.25 87 THR A C 1
ATOM 646 O O . THR A 1 87 ? 1.270 -6.627 8.875 1.00 91.25 87 THR A O 1
ATOM 649 N N . SER A 1 88 ? 1.162 -6.291 6.666 1.00 89.88 88 SER A N 1
ATOM 650 C CA . SER A 1 88 ? 0.049 -5.332 6.723 1.00 89.88 88 SER A CA 1
ATOM 651 C C . SER A 1 88 ? -1.257 -5.931 7.246 1.00 89.88 88 SER A C 1
ATOM 653 O O . SER A 1 88 ? -2.111 -5.183 7.710 1.00 89.88 88 SER A O 1
ATOM 655 N N . ALA A 1 89 ? -1.398 -7.261 7.269 1.00 87.88 89 ALA A N 1
ATOM 656 C CA . ALA A 1 89 ? -2.555 -7.933 7.868 1.00 87.88 89 ALA A CA 1
ATOM 657 C C . ALA A 1 89 ? -2.735 -7.612 9.367 1.00 87.88 89 ALA A C 1
ATOM 659 O O . ALA A 1 89 ? -3.813 -7.813 9.928 1.00 87.88 89 ALA A O 1
ATOM 660 N N . VAL A 1 90 ? -1.686 -7.127 10.043 1.00 85.00 90 VAL A N 1
ATOM 661 C CA . VAL A 1 90 ? -1.789 -6.627 11.421 1.00 85.00 90 VAL A CA 1
ATOM 662 C C . VAL A 1 90 ? -2.576 -5.315 11.492 1.00 85.00 90 VAL A C 1
ATOM 664 O O . VAL A 1 90 ? -3.368 -5.137 12.410 1.00 85.00 90 VAL A O 1
ATOM 667 N N . VAL A 1 91 ? -2.417 -4.429 10.503 1.00 85.38 91 VAL A N 1
ATOM 668 C CA . VAL A 1 91 ? -3.145 -3.154 10.416 1.00 85.38 91 VAL A CA 1
ATOM 669 C C . VAL A 1 91 ? -4.620 -3.417 10.121 1.00 85.38 91 VAL A C 1
ATOM 671 O O . VAL A 1 91 ? -5.475 -2.813 10.758 1.00 85.38 91 VAL A O 1
ATOM 674 N N . ASP A 1 92 ? -4.916 -4.380 9.244 1.00 83.75 92 ASP A N 1
ATOM 675 C CA . ASP A 1 92 ? -6.289 -4.788 8.909 1.00 83.75 92 ASP A CA 1
ATOM 676 C C . ASP A 1 92 ? -7.058 -5.291 10.139 1.00 83.75 92 ASP A C 1
ATOM 678 O O . ASP A 1 92 ? -8.205 -4.907 10.360 1.00 83.75 92 ASP A O 1
ATOM 682 N N . ARG A 1 93 ? -6.408 -6.117 10.971 1.00 81.81 93 ARG A N 1
ATOM 683 C CA . ARG A 1 93 ? -6.970 -6.552 12.259 1.00 81.81 93 ARG A CA 1
ATOM 684 C C . ARG A 1 93 ? -7.128 -5.379 13.223 1.00 81.81 93 ARG A C 1
ATOM 686 O O . ARG A 1 93 ? -8.187 -5.208 13.811 1.00 81.81 93 ARG A O 1
ATOM 693 N N . GLY A 1 94 ? -6.121 -4.508 13.297 1.00 79.94 94 GLY A N 1
ATOM 694 C CA . GLY A 1 94 ? -6.168 -3.300 14.118 1.00 79.94 94 GLY A CA 1
ATOM 695 C C . GLY A 1 94 ? -7.371 -2.404 13.831 1.00 79.94 94 GLY A C 1
ATOM 696 O O . GLY A 1 94 ? -7.976 -1.906 14.777 1.00 79.94 94 GLY A O 1
ATOM 697 N N . VAL A 1 95 ? -7.733 -2.213 12.558 1.00 79.56 95 VAL A N 1
ATOM 698 C CA . VAL A 1 95 ? -8.930 -1.449 12.156 1.00 79.56 95 VAL A CA 1
ATOM 699 C C . VAL A 1 95 ? -10.205 -2.093 12.707 1.00 79.56 95 VAL A C 1
ATOM 701 O O . VAL A 1 95 ? -11.059 -1.389 13.235 1.00 79.56 95 VAL A O 1
ATOM 704 N N . ALA A 1 96 ? -10.327 -3.421 12.619 1.00 74.12 96 ALA A N 1
ATOM 705 C CA . ALA A 1 96 ? -11.504 -4.143 13.105 1.00 74.12 96 ALA A CA 1
ATOM 706 C C . ALA A 1 96 ? -11.653 -4.082 14.637 1.00 74.12 96 ALA A C 1
ATOM 708 O O . ALA A 1 96 ? -12.773 -4.009 15.143 1.00 74.12 96 ALA A O 1
ATOM 709 N N . ASP A 1 97 ? -10.529 -4.074 15.355 1.00 73.56 97 ASP A N 1
ATOM 710 C CA . ASP A 1 97 ? -10.491 -4.206 16.815 1.00 73.56 97 ASP A CA 1
ATOM 711 C C . ASP A 1 97 ? -10.438 -2.854 17.560 1.00 73.56 97 ASP A C 1
ATOM 713 O O . ASP A 1 97 ? -10.583 -2.807 18.784 1.00 73.56 97 ASP A O 1
ATOM 717 N N . THR A 1 98 ? -10.224 -1.734 16.857 1.00 73.62 98 THR A N 1
ATOM 718 C CA . THR A 1 98 ? -10.043 -0.415 17.486 1.00 73.62 98 THR A CA 1
ATOM 719 C C . THR A 1 98 ? -11.341 0.387 17.544 1.00 73.62 98 THR A C 1
ATOM 721 O O . THR A 1 98 ? -11.975 0.664 16.530 1.00 73.62 98 THR A O 1
ATOM 724 N N . GLN A 1 99 ? -11.680 0.864 18.744 1.00 60.62 99 GLN A N 1
ATOM 725 C CA . GLN A 1 99 ? -12.754 1.830 18.980 1.00 60.62 99 GLN A CA 1
ATOM 726 C C . GLN A 1 99 ? -12.165 3.192 19.384 1.00 60.62 99 GLN A C 1
ATOM 728 O O . GLN A 1 99 ? -11.235 3.262 20.187 1.00 60.62 99 GLN A O 1
ATOM 733 N N . GLY A 1 100 ? -12.705 4.281 18.829 1.00 66.12 100 GLY A N 1
ATOM 734 C CA . GLY A 1 100 ? -12.243 5.657 19.067 1.00 66.12 100 GLY A CA 1
ATOM 735 C C . GLY A 1 100 ?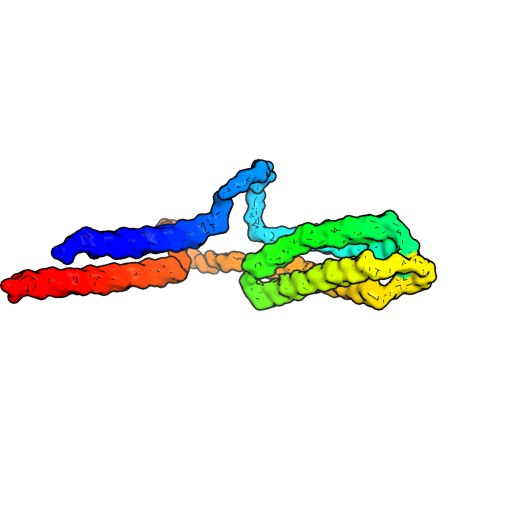 -11.788 6.354 17.783 1.00 66.12 100 GLY A C 1
ATOM 736 O O . GLY A 1 100 ? -11.122 5.756 16.945 1.00 66.12 100 GLY A O 1
ATOM 737 N N . SER A 1 101 ? -12.161 7.625 17.615 1.00 76.81 101 SER A N 1
ATOM 738 C CA . SER A 1 101 ? -12.085 8.322 16.323 1.00 76.81 101 SER A CA 1
ATOM 739 C C . SER A 1 101 ? -10.662 8.532 15.802 1.00 76.81 101 SER A C 1
ATOM 741 O O . SER A 1 101 ? -10.418 8.301 14.626 1.00 76.81 101 SER A O 1
ATOM 743 N N . GLU A 1 102 ? -9.713 8.940 16.645 1.00 82.62 102 GLU A N 1
ATOM 744 C CA . GLU A 1 102 ? -8.376 9.344 16.183 1.00 82.62 102 GLU A CA 1
ATOM 745 C C . GLU A 1 102 ? -7.481 8.152 15.806 1.00 82.62 102 GLU A C 1
ATOM 747 O O . GLU A 1 102 ? -6.926 8.103 14.709 1.00 82.62 102 GLU A O 1
ATOM 752 N N . ARG A 1 103 ? -7.371 7.141 16.680 1.00 82.75 103 ARG A N 1
ATOM 753 C CA . ARG A 1 103 ? -6.564 5.940 16.398 1.00 82.75 103 ARG A CA 1
ATOM 754 C C . ARG A 1 103 ? -7.141 5.139 15.231 1.00 82.75 103 ARG A C 1
ATOM 756 O O . ARG A 1 103 ? -6.373 4.643 14.411 1.00 82.75 103 ARG A O 1
ATOM 763 N N . LEU A 1 104 ? -8.471 5.058 15.130 1.00 85.69 104 LEU A N 1
ATOM 764 C CA . LEU A 1 104 ? -9.140 4.426 13.995 1.00 85.69 104 LEU A CA 1
ATOM 765 C C . LEU A 1 104 ? -8.862 5.184 12.691 1.00 85.69 104 LEU A C 1
ATOM 767 O O . LEU A 1 104 ? -8.483 4.556 11.714 1.00 85.69 104 LEU A O 1
ATOM 771 N N . GLN A 1 105 ? -8.937 6.522 12.684 1.00 88.88 105 GLN A N 1
ATOM 772 C CA . GLN A 1 105 ? -8.586 7.330 11.506 1.00 88.88 105 GLN A CA 1
ATOM 773 C C . GLN A 1 105 ? -7.145 7.096 11.042 1.00 88.88 105 GLN A C 1
ATOM 775 O O . GLN A 1 105 ? -6.888 6.996 9.842 1.00 88.88 105 GLN A O 1
ATOM 780 N N . LEU A 1 106 ? -6.199 6.998 11.978 1.00 89.25 106 LEU A N 1
ATOM 781 C CA . LEU A 1 106 ? -4.806 6.712 11.649 1.00 89.25 106 LEU A CA 1
ATOM 782 C C . LEU A 1 106 ? -4.622 5.280 11.111 1.00 89.25 106 LEU A C 1
ATOM 784 O O . LEU A 1 106 ? -3.852 5.081 10.170 1.00 89.25 106 LEU A O 1
ATOM 788 N N . LEU A 1 107 ? -5.338 4.294 11.663 1.00 90.62 107 LEU A N 1
ATOM 789 C CA . LEU A 1 107 ? -5.322 2.909 11.178 1.00 90.62 107 LEU A CA 1
ATOM 790 C C . LEU A 1 107 ? -5.950 2.783 9.787 1.00 90.62 107 LEU A C 1
ATOM 792 O O . LEU A 1 107 ? -5.353 2.153 8.918 1.00 90.62 107 LEU A O 1
ATOM 796 N N . ASP A 1 108 ? -7.084 3.439 9.545 1.00 91.00 108 ASP A N 1
ATOM 797 C CA . ASP A 1 108 ? -7.730 3.504 8.232 1.00 91.00 108 ASP A CA 1
ATOM 798 C C . ASP A 1 108 ? -6.820 4.181 7.203 1.00 91.00 108 ASP A C 1
ATOM 800 O O . ASP A 1 108 ? -6.651 3.690 6.083 1.00 91.00 108 ASP A O 1
ATOM 804 N N . ALA A 1 109 ? -6.170 5.285 7.581 1.00 93.06 109 ALA A N 1
ATOM 805 C CA . ALA A 1 109 ? -5.199 5.953 6.724 1.00 93.06 109 ALA A CA 1
ATOM 806 C C . ALA A 1 109 ? -4.021 5.026 6.386 1.00 93.06 109 ALA A C 1
ATOM 808 O O . ALA A 1 109 ? -3.651 4.909 5.215 1.00 93.06 109 ALA A O 1
ATOM 809 N N . ALA A 1 110 ? -3.451 4.336 7.380 1.00 93.06 110 ALA A N 1
ATOM 810 C CA . ALA A 1 110 ? -2.383 3.363 7.165 1.00 93.06 110 ALA A CA 1
ATOM 811 C C . ALA A 1 110 ? -2.840 2.218 6.247 1.00 93.06 110 ALA A C 1
ATOM 813 O O . ALA A 1 110 ? -2.147 1.905 5.278 1.00 93.06 110 ALA A O 1
ATOM 814 N N . HIS A 1 111 ? -4.025 1.653 6.489 1.00 93.50 111 HIS A N 1
ATOM 815 C CA . HIS A 1 111 ? -4.629 0.608 5.664 1.00 93.50 111 HIS A CA 1
ATOM 816 C C . HIS A 1 111 ? -4.758 1.048 4.199 1.00 93.50 111 HIS A C 1
ATOM 818 O O . HIS A 1 111 ? -4.281 0.368 3.283 1.00 93.50 111 HIS A O 1
ATOM 824 N N . HIS A 1 112 ? -5.344 2.224 3.961 1.00 95.06 112 HIS A N 1
ATOM 825 C CA . HIS A 1 112 ? -5.515 2.767 2.616 1.00 95.06 112 HIS A CA 1
ATOM 826 C C . HIS A 1 112 ? -4.183 3.030 1.908 1.00 95.06 112 HIS A C 1
ATOM 828 O O . HIS A 1 112 ? -4.037 2.704 0.726 1.00 95.06 112 HIS A O 1
ATOM 834 N N . MET A 1 113 ? -3.195 3.597 2.606 1.00 95.94 113 MET A N 1
ATOM 835 C CA . MET A 1 113 ? -1.887 3.862 2.008 1.00 95.94 113 MET A CA 1
ATOM 836 C C . MET A 1 113 ? -1.126 2.572 1.691 1.00 95.94 113 MET A C 1
ATOM 838 O O . MET A 1 113 ? -0.556 2.471 0.605 1.00 95.94 113 MET A O 1
ATOM 842 N N . LEU A 1 114 ? -1.169 1.566 2.571 1.00 94.81 114 LEU A N 1
ATOM 843 C CA . LEU A 1 114 ? -0.545 0.258 2.346 1.00 94.81 114 LEU A CA 1
ATOM 844 C C . LEU A 1 114 ? -1.154 -0.461 1.139 1.00 94.81 114 LEU A C 1
ATOM 846 O O . LEU A 1 114 ? -0.411 -0.945 0.283 1.00 94.81 114 LEU A O 1
ATOM 850 N N . ARG A 1 115 ? -2.487 -0.447 0.998 1.00 95.50 115 ARG A N 1
ATOM 851 C CA . ARG A 1 115 ? -3.151 -0.954 -0.214 1.00 95.50 115 ARG A CA 1
ATOM 852 C C . ARG A 1 115 ? -2.686 -0.225 -1.468 1.00 95.50 115 ARG A C 1
ATOM 854 O O . ARG A 1 115 ? -2.347 -0.862 -2.461 1.00 95.50 115 ARG A O 1
ATOM 861 N N . ARG A 1 116 ? -2.597 1.107 -1.426 1.00 96.69 116 ARG A N 1
ATOM 862 C CA . ARG A 1 116 ? -2.155 1.875 -2.594 1.00 96.69 116 ARG A CA 1
ATOM 863 C C . ARG A 1 116 ? -0.674 1.645 -2.931 1.00 96.69 116 ARG A C 1
ATOM 865 O O . ARG A 1 116 ? -0.321 1.696 -4.107 1.00 96.69 116 ARG A O 1
ATOM 872 N N . ILE A 1 117 ? 0.184 1.378 -1.944 1.00 96.06 117 ILE A N 1
ATOM 873 C CA . ILE A 1 117 ? 1.584 0.969 -2.163 1.00 96.06 117 ILE A CA 1
ATOM 874 C C . ILE A 1 117 ? 1.645 -0.381 -2.884 1.00 96.06 117 ILE A C 1
ATOM 876 O O . ILE A 1 117 ? 2.405 -0.515 -3.843 1.00 96.06 117 ILE A O 1
ATOM 880 N N . ASP A 1 118 ? 0.842 -1.354 -2.453 1.00 95.00 118 ASP A N 1
ATOM 881 C CA . ASP A 1 118 ? 0.738 -2.674 -3.085 1.00 95.00 118 ASP A CA 1
ATOM 882 C C . ASP A 1 118 ? 0.256 -2.557 -4.544 1.00 95.00 118 ASP A C 1
ATOM 884 O O . ASP A 1 118 ? 0.888 -3.105 -5.451 1.00 95.00 118 ASP A O 1
ATOM 888 N N . ASP A 1 119 ? -0.775 -1.746 -4.802 1.00 95.69 119 ASP A N 1
ATOM 889 C CA . ASP A 1 119 ? -1.263 -1.470 -6.160 1.00 95.69 119 ASP A CA 1
ATOM 890 C C . ASP A 1 119 ? -0.190 -0.818 -7.043 1.00 95.69 119 ASP A C 1
ATOM 892 O O . ASP A 1 119 ? 0.087 -1.302 -8.140 1.00 95.69 119 ASP A O 1
ATOM 896 N N . LEU A 1 120 ? 0.476 0.236 -6.555 1.00 95.31 120 LEU A N 1
ATOM 897 C CA . LEU A 1 120 ? 1.572 0.889 -7.281 1.00 95.31 120 LEU A CA 1
ATOM 898 C C . LEU A 1 120 ? 2.729 -0.078 -7.551 1.00 95.31 120 LEU A C 1
ATOM 900 O O . LEU A 1 120 ? 3.333 -0.045 -8.623 1.00 95.31 120 LEU A O 1
ATOM 904 N N . GLY A 1 121 ? 3.041 -0.952 -6.594 1.00 94.62 121 GLY A N 1
ATOM 905 C CA . GLY A 1 121 ? 4.056 -1.984 -6.754 1.00 94.62 121 GLY A CA 1
ATOM 906 C C . GLY A 1 121 ? 3.724 -2.945 -7.894 1.00 94.62 121 GLY A C 1
ATOM 907 O O . GLY A 1 121 ? 4.582 -3.228 -8.734 1.00 94.62 121 GLY A O 1
ATOM 908 N N . ARG A 1 122 ? 2.464 -3.387 -7.978 1.00 94.94 122 ARG A N 1
ATOM 909 C CA . ARG A 1 122 ? 1.971 -4.213 -9.088 1.00 94.94 122 ARG A CA 1
ATOM 910 C C . ARG A 1 122 ? 1.981 -3.466 -10.418 1.00 94.94 122 ARG A C 1
ATOM 912 O O . ARG A 1 122 ? 2.425 -4.043 -11.406 1.00 94.94 122 ARG A O 1
ATOM 919 N N . GLU A 1 123 ? 1.561 -2.200 -10.447 1.00 94.19 123 GLU A N 1
ATOM 920 C CA . GLU A 1 123 ? 1.608 -1.352 -11.649 1.00 94.19 123 GLU A CA 1
ATOM 921 C C . GLU A 1 123 ? 3.044 -1.264 -12.208 1.00 94.19 123 GLU A C 1
ATOM 923 O O . GLU A 1 123 ? 3.263 -1.471 -13.403 1.00 94.19 123 GLU A O 1
ATOM 928 N N . ILE A 1 124 ? 4.041 -1.039 -11.342 1.00 92.44 124 ILE A N 1
ATOM 929 C CA . ILE A 1 124 ? 5.464 -0.978 -11.722 1.00 92.44 124 ILE A CA 1
ATOM 930 C C . ILE A 1 124 ? 5.959 -2.323 -12.281 1.00 92.44 124 ILE A C 1
ATOM 932 O O . ILE A 1 124 ? 6.749 -2.351 -13.225 1.00 92.44 124 ILE A O 1
ATOM 936 N N . LEU A 1 125 ? 5.520 -3.443 -11.699 1.00 92.38 125 LEU A N 1
ATOM 937 C CA . LEU A 1 125 ? 5.927 -4.793 -12.108 1.00 92.38 125 LEU A CA 1
ATOM 938 C C . LEU A 1 125 ? 5.245 -5.294 -13.38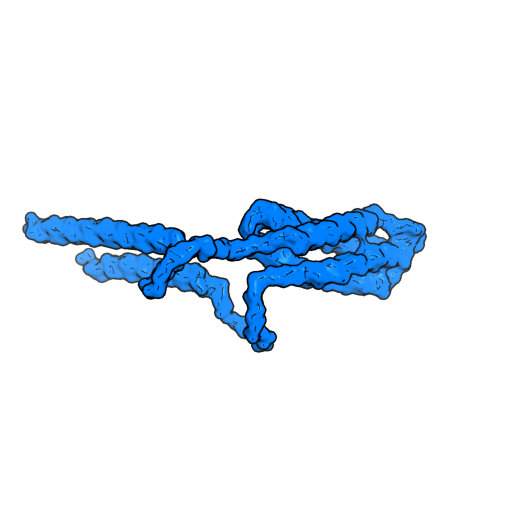6 1.00 92.38 125 LEU A C 1
ATOM 940 O O . LEU A 1 125 ? 5.815 -6.156 -14.062 1.00 92.38 125 LEU A O 1
ATOM 944 N N . ALA A 1 126 ? 4.036 -4.806 -13.671 1.00 91.00 126 ALA A N 1
ATOM 945 C CA . ALA A 1 126 ? 3.263 -5.123 -14.869 1.00 91.00 126 ALA A CA 1
ATOM 946 C C . ALA A 1 126 ? 3.677 -4.269 -16.078 1.00 91.00 126 ALA A C 1
ATOM 948 O O . ALA A 1 126 ? 3.458 -4.668 -17.221 1.00 91.00 126 ALA A O 1
ATOM 949 N N . GLY A 1 127 ? 4.274 -3.099 -15.833 1.00 84.88 127 GLY A N 1
ATOM 950 C CA . GLY A 1 127 ? 4.818 -2.245 -16.880 1.00 84.88 127 GLY A CA 1
ATOM 951 C C . GLY A 1 127 ? 5.963 -2.905 -17.665 1.00 84.88 127 GLY A C 1
ATOM 952 O O . GLY A 1 127 ? 6.603 -3.847 -17.185 1.00 84.88 127 GLY A O 1
ATOM 953 N N . PRO A 1 128 ? 6.264 -2.403 -18.876 1.00 76.75 128 PRO A N 1
ATOM 954 C CA . PRO A 1 128 ? 7.388 -2.893 -19.663 1.00 76.75 128 PRO A CA 1
ATOM 955 C C . PRO A 1 128 ? 8.698 -2.705 -18.894 1.00 76.75 128 PRO A C 1
ATOM 957 O O . PRO A 1 128 ? 8.912 -1.675 -18.248 1.00 76.75 128 PRO A O 1
ATOM 960 N N . ALA A 1 129 ? 9.580 -3.701 -18.982 1.00 72.50 129 ALA A N 1
ATOM 961 C CA . ALA A 1 129 ? 10.835 -3.707 -18.246 1.00 72.50 129 ALA A CA 1
ATOM 962 C C . ALA A 1 129 ? 11.667 -2.443 -18.570 1.00 72.50 129 ALA A C 1
ATOM 964 O O . ALA A 1 129 ? 11.955 -2.180 -19.746 1.00 72.50 129 ALA A O 1
ATOM 965 N N . PRO A 1 130 ? 12.039 -1.640 -17.557 1.00 69.06 130 PRO A N 1
ATOM 966 C CA . PRO A 1 130 ? 12.632 -0.325 -17.756 1.00 69.06 130 PRO A CA 1
ATOM 967 C C . PRO A 1 130 ? 14.127 -0.464 -18.049 1.00 69.06 130 PRO A C 1
ATOM 969 O O . PRO A 1 130 ? 14.974 -0.340 -17.174 1.00 69.06 130 PRO A O 1
ATOM 972 N N . HIS A 1 131 ? 14.460 -0.749 -19.302 1.00 67.19 131 HIS A N 1
ATOM 973 C CA . HIS A 1 131 ? 15.847 -0.852 -19.738 1.00 67.19 131 HIS A CA 1
ATOM 974 C C . HIS A 1 131 ? 16.395 0.543 -20.067 1.00 67.19 131 HIS A C 1
ATOM 976 O O . HIS A 1 131 ? 15.820 1.268 -20.879 1.00 67.19 131 HIS A O 1
ATOM 982 N N . GLY A 1 132 ? 17.507 0.928 -19.433 1.00 61.25 132 GLY A N 1
ATOM 983 C CA . GLY A 1 132 ? 18.290 2.111 -19.819 1.00 61.25 132 GLY A CA 1
ATOM 984 C C . GLY A 1 132 ? 17.688 3.475 -19.457 1.00 61.25 132 GLY A C 1
ATOM 985 O O . GLY A 1 132 ? 18.073 4.486 -20.048 1.00 61.25 132 GLY A O 1
ATOM 986 N N . ARG A 1 133 ? 16.754 3.552 -18.497 1.00 69.50 133 ARG A N 1
ATOM 987 C CA . ARG A 1 133 ? 16.223 4.842 -18.020 1.00 69.50 133 ARG A CA 1
ATOM 988 C C . ARG A 1 133 ? 17.204 5.515 -17.058 1.00 69.50 133 ARG A C 1
ATOM 990 O O . ARG A 1 133 ? 17.672 4.901 -16.108 1.00 69.50 133 ARG A O 1
ATOM 997 N N . ARG A 1 134 ? 17.468 6.812 -17.268 1.00 67.75 134 ARG A N 1
ATOM 998 C CA . ARG A 1 134 ? 18.304 7.631 -16.361 1.00 67.75 134 ARG A CA 1
ATOM 999 C C . ARG A 1 134 ? 17.590 8.011 -15.061 1.00 67.75 134 ARG A C 1
ATOM 1001 O O . ARG A 1 134 ? 18.246 8.365 -14.089 1.00 67.75 134 ARG A O 1
ATOM 1008 N N . THR A 1 135 ? 16.261 7.967 -15.050 1.00 74.88 135 THR A N 1
ATOM 1009 C CA . THR A 1 135 ? 15.432 8.345 -13.903 1.00 74.88 135 THR A CA 1
ATOM 1010 C C . THR A 1 135 ? 14.331 7.320 -13.669 1.00 74.88 135 THR A C 1
ATOM 1012 O O . THR A 1 135 ? 13.813 6.698 -14.600 1.00 74.88 135 THR A O 1
ATOM 1015 N N . ALA A 1 136 ? 13.965 7.149 -12.399 1.00 75.38 136 ALA A N 1
ATOM 1016 C CA . ALA A 1 136 ? 12.820 6.337 -12.024 1.00 75.38 136 ALA A CA 1
ATOM 1017 C C . ALA A 1 136 ? 11.520 7.002 -12.517 1.00 75.38 136 ALA A C 1
ATOM 1019 O O . ALA A 1 136 ? 11.371 8.223 -12.457 1.00 75.38 136 ALA A O 1
ATOM 1020 N N . GLY A 1 137 ? 10.585 6.197 -13.029 1.00 84.81 137 GLY A N 1
ATOM 1021 C CA . GLY A 1 137 ? 9.309 6.695 -13.549 1.00 84.81 137 GLY A CA 1
ATOM 1022 C C . GLY A 1 137 ? 8.411 7.315 -12.464 1.00 84.81 137 GLY A C 1
ATOM 1023 O O . GLY A 1 137 ? 8.623 7.075 -11.273 1.00 84.81 137 GLY A O 1
ATOM 1024 N N . PRO A 1 138 ? 7.359 8.060 -12.853 1.00 89.44 138 PRO A N 1
ATOM 1025 C CA . PRO A 1 138 ? 6.485 8.774 -11.914 1.00 89.44 138 PRO A CA 1
ATOM 1026 C C . PRO A 1 138 ? 5.822 7.857 -10.874 1.00 89.44 138 PRO A C 1
ATOM 1028 O O . PRO A 1 138 ? 5.664 8.253 -9.722 1.00 89.44 138 PRO A O 1
ATOM 1031 N N . GLN A 1 139 ? 5.500 6.615 -11.245 1.00 90.38 139 GLN A N 1
ATOM 1032 C CA . GLN A 1 139 ? 4.934 5.605 -10.340 1.00 90.38 139 GLN A CA 1
ATOM 1033 C C . GLN A 1 139 ? 5.891 5.237 -9.199 1.00 90.38 139 GLN A C 1
ATOM 1035 O O . GLN A 1 139 ? 5.467 5.093 -8.057 1.00 90.38 139 GLN A O 1
ATOM 1040 N N . VAL A 1 140 ? 7.194 5.141 -9.480 1.00 91.94 140 VAL A N 1
ATOM 1041 C CA . VAL A 1 140 ? 8.213 4.812 -8.473 1.00 91.94 140 VAL A CA 1
ATOM 1042 C C . VAL A 1 140 ? 8.379 5.970 -7.496 1.00 91.94 140 VAL A C 1
ATOM 1044 O O . VAL A 1 140 ? 8.429 5.755 -6.289 1.00 91.94 140 VAL A O 1
ATOM 1047 N N . SER A 1 141 ? 8.399 7.207 -7.999 1.00 92.62 141 SER A N 1
ATOM 1048 C CA . SER A 1 141 ? 8.416 8.406 -7.154 1.00 92.62 141 SER A CA 1
ATOM 1049 C C . SER A 1 141 ? 7.163 8.503 -6.279 1.00 92.62 141 SER A C 1
ATOM 1051 O O . SER A 1 141 ? 7.260 8.854 -5.104 1.00 92.62 141 SER A O 1
ATOM 1053 N N . ALA A 1 142 ? 5.991 8.157 -6.824 1.00 93.94 142 ALA A N 1
ATOM 1054 C CA . ALA A 1 142 ? 4.747 8.094 -6.064 1.00 93.94 142 ALA A CA 1
ATOM 1055 C C . ALA A 1 142 ? 4.801 7.022 -4.966 1.00 93.94 142 ALA A C 1
ATOM 1057 O O . ALA A 1 142 ? 4.413 7.314 -3.838 1.00 93.94 142 ALA A O 1
ATOM 1058 N N . LEU A 1 143 ? 5.330 5.832 -5.271 1.00 95.19 143 LEU A N 1
ATOM 1059 C CA . LEU A 1 143 ? 5.504 4.743 -4.307 1.00 95.19 143 LEU A CA 1
ATOM 1060 C C . LEU A 1 143 ? 6.445 5.147 -3.170 1.00 95.19 143 LEU A C 1
ATOM 1062 O O . LEU A 1 143 ? 6.094 4.958 -2.012 1.00 95.19 143 LEU A O 1
ATOM 1066 N N . VAL A 1 144 ? 7.599 5.747 -3.479 1.00 94.56 144 VAL A N 1
ATOM 1067 C CA . VAL A 1 144 ? 8.550 6.227 -2.458 1.00 94.56 144 VAL A CA 1
ATOM 1068 C C . VAL A 1 144 ? 7.885 7.262 -1.556 1.00 94.56 144 VAL A C 1
ATOM 1070 O O . VAL A 1 144 ? 7.855 7.088 -0.343 1.00 94.56 144 VAL A O 1
ATOM 1073 N N . ARG A 1 145 ? 7.268 8.293 -2.149 1.00 95.19 145 ARG A N 1
ATOM 1074 C CA . ARG A 1 145 ? 6.597 9.354 -1.388 1.00 95.19 145 ARG A CA 1
ATOM 1075 C C . ARG A 1 145 ? 5.469 8.807 -0.512 1.00 95.19 145 ARG A C 1
ATOM 1077 O O . ARG A 1 145 ? 5.215 9.334 0.566 1.00 95.19 145 ARG A O 1
ATOM 1084 N N . LEU A 1 146 ? 4.742 7.803 -0.999 1.00 95.88 146 LEU A N 1
ATOM 1085 C CA . LEU A 1 146 ? 3.671 7.165 -0.244 1.00 95.88 146 LEU A CA 1
ATOM 1086 C C . LEU A 1 146 ? 4.223 6.286 0.885 1.00 95.88 146 LEU A C 1
ATOM 1088 O O . LEU A 1 146 ? 3.658 6.301 1.974 1.00 95.88 146 LEU A O 1
ATOM 1092 N N . GLY A 1 147 ? 5.342 5.595 0.658 1.00 93.19 147 GLY A N 1
ATOM 1093 C CA . GLY A 1 147 ? 6.075 4.862 1.690 1.00 93.19 147 GLY A CA 1
ATOM 1094 C C . GLY A 1 147 ? 6.503 5.769 2.842 1.00 93.19 147 GLY A C 1
ATOM 1095 O O . GLY A 1 147 ? 6.152 5.494 3.984 1.00 93.19 147 GLY A O 1
ATOM 1096 N N . ASP A 1 148 ? 7.134 6.907 2.542 1.00 94.69 148 ASP A N 1
ATOM 1097 C CA . ASP A 1 148 ? 7.569 7.876 3.561 1.00 94.69 148 ASP A CA 1
ATOM 1098 C C . ASP A 1 148 ? 6.384 8.411 4.388 1.00 94.69 148 ASP A C 1
ATOM 1100 O O . ASP A 1 148 ? 6.439 8.485 5.615 1.00 94.69 148 ASP A O 1
ATOM 1104 N N . LYS A 1 149 ? 5.264 8.733 3.722 1.00 95.69 149 LYS A N 1
ATOM 1105 C CA . LYS A 1 149 ? 4.024 9.152 4.399 1.00 95.69 149 LYS A CA 1
ATOM 1106 C C . LYS A 1 149 ? 3.440 8.055 5.283 1.00 95.69 149 LYS A C 1
ATOM 1108 O O . LYS A 1 149 ? 2.943 8.343 6.366 1.00 95.69 149 LYS A O 1
ATOM 1113 N N . THR A 1 150 ? 3.495 6.811 4.820 1.00 93.25 150 THR A N 1
ATOM 1114 C CA . THR A 1 150 ? 2.972 5.669 5.570 1.00 93.25 150 THR A CA 1
ATOM 1115 C C . THR A 1 150 ? 3.814 5.425 6.814 1.00 93.25 150 THR A C 1
ATOM 1117 O O . THR A 1 150 ? 3.244 5.294 7.889 1.00 93.25 150 THR A O 1
ATOM 1120 N N . LEU A 1 151 ? 5.147 5.474 6.714 1.00 92.88 151 LEU A N 1
ATOM 1121 C CA . LEU A 1 151 ? 6.042 5.395 7.875 1.00 92.88 151 LEU A CA 1
ATOM 1122 C C . LEU A 1 151 ? 5.743 6.495 8.903 1.00 92.88 151 LEU A C 1
ATOM 1124 O O . LEU A 1 151 ? 5.702 6.220 10.098 1.00 92.88 151 LEU A O 1
ATOM 1128 N N . ALA A 1 152 ? 5.463 7.722 8.453 1.00 93.12 152 ALA A N 1
ATOM 1129 C CA . ALA A 1 152 ? 5.078 8.805 9.356 1.00 93.12 152 ALA A CA 1
ATOM 1130 C C . ALA A 1 152 ? 3.768 8.507 10.110 1.00 93.12 152 ALA A C 1
ATOM 1132 O O . ALA A 1 152 ? 3.698 8.715 11.321 1.00 93.12 152 ALA A O 1
ATOM 1133 N N . VAL A 1 153 ? 2.747 7.981 9.424 1.00 92.31 153 VAL A N 1
ATOM 1134 C CA . VAL A 1 153 ? 1.472 7.594 10.057 1.00 92.31 153 VAL A CA 1
ATOM 1135 C C . VAL A 1 153 ? 1.641 6.395 10.993 1.00 92.31 153 VAL A C 1
ATOM 1137 O O . VAL A 1 153 ? 1.072 6.397 12.081 1.00 92.31 153 VAL A O 1
ATOM 1140 N N . LEU A 1 154 ? 2.456 5.401 10.632 1.00 89.00 154 LEU A N 1
ATOM 1141 C CA . LEU A 1 154 ? 2.787 4.277 11.517 1.00 89.00 154 LEU A CA 1
ATOM 1142 C C . LEU A 1 154 ? 3.515 4.751 12.787 1.00 89.00 154 LEU A C 1
ATOM 1144 O O . LEU A 1 154 ? 3.178 4.318 13.891 1.00 89.00 154 LEU A O 1
ATOM 1148 N N . GLY A 1 155 ? 4.418 5.727 12.657 1.00 87.62 155 GLY A N 1
ATOM 1149 C CA . GLY A 1 155 ? 5.057 6.388 13.794 1.00 87.62 155 GLY A CA 1
ATOM 1150 C C . GLY A 1 155 ? 4.058 7.123 14.696 1.00 87.62 155 GLY A C 1
ATOM 1151 O O . GLY A 1 155 ? 4.134 7.004 15.919 1.00 87.62 155 GLY A O 1
ATOM 1152 N N . GLN A 1 156 ? 3.078 7.823 14.114 1.00 88.31 156 GLN A N 1
ATOM 1153 C CA . GLN A 1 156 ? 1.988 8.461 14.866 1.00 88.31 156 GLN A CA 1
ATOM 1154 C C . GLN A 1 156 ? 1.103 7.432 15.578 1.00 88.31 156 GLN A C 1
ATOM 1156 O O . GLN A 1 156 ? 0.771 7.626 16.741 1.00 88.31 156 GLN A O 1
ATOM 1161 N N . LEU A 1 157 ? 0.777 6.312 14.928 1.00 86.06 157 LEU A N 1
ATOM 1162 C CA . LEU A 1 157 ? 0.023 5.208 15.532 1.00 86.06 157 LEU A CA 1
ATOM 1163 C C . LEU A 1 157 ? 0.736 4.585 16.730 1.00 86.06 157 LEU A C 1
ATOM 1165 O O . LEU A 1 157 ? 0.085 4.219 17.710 1.00 86.06 157 LEU A O 1
ATOM 1169 N N . ARG A 1 158 ? 2.066 4.463 16.654 1.00 83.25 158 ARG A N 1
ATOM 1170 C CA . ARG A 1 158 ? 2.892 3.989 17.769 1.00 83.25 158 ARG A CA 1
ATOM 1171 C C . ARG A 1 158 ? 2.907 4.993 18.924 1.00 83.25 158 ARG A C 1
ATOM 1173 O O . ARG A 1 158 ? 2.889 4.578 20.078 1.00 83.25 158 ARG A O 1
ATOM 1180 N N . ALA A 1 159 ? 2.950 6.289 18.618 1.00 81.62 159 ALA A N 1
ATOM 1181 C CA . ALA A 1 159 ? 2.940 7.355 19.618 1.00 81.62 159 ALA A CA 1
ATOM 1182 C C . ALA A 1 159 ? 1.550 7.588 20.239 1.00 81.62 159 ALA A C 1
ATOM 1184 O O . ALA A 1 159 ? 1.455 8.043 21.378 1.00 81.62 159 ALA A O 1
ATOM 1185 N N . ALA A 1 160 ? 0.478 7.275 19.508 1.00 74.56 160 ALA A N 1
ATOM 1186 C CA . ALA A 1 160 ? -0.884 7.386 19.999 1.00 74.56 160 ALA A CA 1
ATOM 1187 C C . ALA A 1 160 ? -1.131 6.341 21.102 1.00 74.56 160 ALA A C 1
ATOM 1189 O O . ALA A 1 160 ? -0.868 5.149 20.888 1.00 74.56 160 ALA A O 1
ATOM 1190 N N . PRO A 1 161 ? -1.668 6.736 22.269 1.00 63.50 161 PRO A N 1
ATOM 1191 C CA . PRO A 1 161 ? -1.991 5.786 23.322 1.00 63.50 161 PRO A CA 1
ATOM 1192 C C . PRO A 1 161 ? -2.993 4.750 22.797 1.00 63.50 161 PRO A C 1
ATOM 1194 O O . PRO A 1 161 ? -3.981 5.083 22.137 1.00 63.50 161 PRO A O 1
ATOM 1197 N N . ALA A 1 162 ? -2.726 3.467 23.052 1.00 60.69 162 ALA A N 1
ATOM 1198 C CA . ALA A 1 162 ? -3.748 2.442 22.883 1.00 60.69 162 ALA A CA 1
ATOM 1199 C C . ALA A 1 162 ? -4.879 2.765 23.864 1.00 60.69 162 ALA A C 1
ATOM 1201 O O . ALA A 1 162 ? -4.597 3.114 25.013 1.00 60.69 162 ALA A O 1
ATOM 1202 N N . ALA A 1 163 ? -6.133 2.700 23.409 1.00 53.16 163 ALA A N 1
ATOM 1203 C CA . ALA A 1 163 ? -7.279 2.882 24.289 1.00 53.16 163 ALA A CA 1
ATOM 1204 C C . ALA A 1 163 ? -7.104 1.941 25.490 1.00 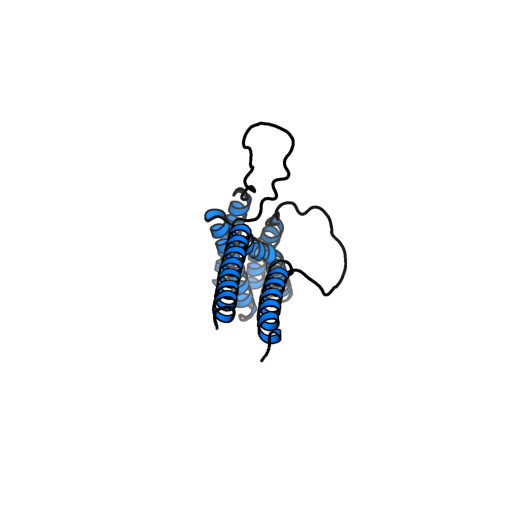53.16 163 ALA A C 1
ATOM 1206 O O . ALA A 1 163 ? -7.090 0.720 25.334 1.00 53.16 163 ALA A O 1
ATOM 1207 N N . GLN A 1 164 ? -6.874 2.512 26.674 1.00 43.56 164 GLN A N 1
ATOM 1208 C CA . GLN A 1 164 ? -6.840 1.725 27.896 1.00 43.56 164 GLN A CA 1
ATOM 1209 C C . GLN A 1 164 ? -8.237 1.121 28.059 1.00 43.56 164 GLN A C 1
ATOM 1211 O O . GLN A 1 164 ? -9.214 1.871 27.944 1.00 43.56 164 GLN A O 1
ATOM 1216 N N . PRO A 1 165 ? -8.372 -0.191 28.337 1.00 41.56 165 PRO A N 1
ATOM 1217 C CA . PRO A 1 165 ? -9.636 -0.680 28.865 1.00 41.56 165 PRO A CA 1
ATOM 1218 C C . PRO A 1 165 ? -9.935 0.189 30.082 1.00 41.56 165 PRO A C 1
ATOM 1220 O O . PRO A 1 165 ? -9.029 0.410 30.892 1.00 41.56 165 PRO A O 1
ATOM 1223 N N . ALA A 1 166 ? -11.138 0.769 30.126 1.00 40.03 166 ALA A N 1
ATOM 1224 C CA . ALA A 1 166 ? -11.554 1.703 31.161 1.00 40.03 166 ALA A CA 1
ATOM 1225 C C . ALA A 1 166 ? -11.065 1.187 32.516 1.00 40.03 166 ALA A C 1
ATOM 1227 O O . ALA A 1 166 ? -11.509 0.158 33.019 1.00 40.03 166 ALA A O 1
ATOM 1228 N N . ASN A 1 167 ? -10.040 1.853 33.043 1.00 38.62 167 ASN A N 1
ATOM 1229 C CA . ASN A 1 167 ? -9.491 1.530 34.337 1.00 38.62 167 ASN A CA 1
ATOM 1230 C C . ASN A 1 167 ? -10.549 2.020 35.315 1.00 38.62 167 ASN A C 1
ATOM 1232 O O . ASN A 1 167 ? -10.595 3.215 35.607 1.00 38.62 167 ASN A O 1
ATOM 1236 N N . ASP A 1 168 ? -11.425 1.115 35.753 1.00 38.09 168 ASP A N 1
ATOM 1237 C CA . ASP A 1 168 ? -12.383 1.312 36.837 1.00 38.09 168 ASP A CA 1
ATOM 1238 C C . ASP A 1 168 ? -11.620 1.545 38.152 1.00 38.09 168 ASP A C 1
ATOM 1240 O O . ASP A 1 168 ? -11.691 0.790 39.117 1.00 38.09 168 ASP A O 1
ATOM 1244 N N . LYS A 1 169 ? -10.857 2.636 38.224 1.00 42.72 169 LYS A N 1
ATOM 1245 C CA . LYS A 1 169 ? -10.371 3.205 39.474 1.00 42.72 169 LYS A CA 1
ATOM 1246 C C . LYS A 1 169 ? -11.463 4.102 40.025 1.00 42.72 169 LYS A C 1
ATOM 1248 O O . LYS A 1 169 ? -11.312 5.318 40.118 1.00 42.72 169 LYS A O 1
ATOM 1253 N N . ARG A 1 170 ? -12.564 3.470 40.432 1.00 37.59 170 ARG A N 1
ATOM 1254 C CA . ARG A 1 170 ? -13.447 4.035 41.446 1.00 37.59 170 ARG A CA 1
ATOM 1255 C C . ARG A 1 170 ? -12.958 3.548 42.806 1.00 37.59 170 ARG A C 1
ATOM 1257 O O . ARG A 1 170 ? -13.097 2.390 43.176 1.00 37.59 170 ARG A O 1
ATOM 1264 N N . THR A 1 171 ? -12.290 4.467 43.481 1.00 37.78 171 THR A N 1
ATOM 1265 C CA . THR A 1 171 ? -12.116 4.582 44.928 1.00 37.78 171 THR A CA 1
ATOM 1266 C C . THR A 1 171 ? -13.000 3.661 45.789 1.00 37.78 171 THR A C 1
ATOM 1268 O O . THR A 1 171 ? -14.217 3.795 45.804 1.00 37.78 171 THR A O 1
ATOM 1271 N N . THR A 1 172 ? -12.320 2.812 46.574 1.00 39.59 172 THR A N 1
ATOM 1272 C CA . THR A 1 172 ? -12.622 2.400 47.966 1.00 39.59 172 THR A CA 1
ATOM 1273 C C . THR A 1 172 ? -14.044 1.928 48.320 1.00 39.59 172 THR A C 1
ATOM 1275 O O . THR A 1 172 ? -14.951 2.745 48.424 1.00 39.59 172 THR A O 1
ATOM 1278 N N . VAL A 1 173 ? -14.182 0.635 48.670 1.00 30.45 173 VAL A N 1
ATOM 1279 C CA . VAL A 1 173 ? -14.628 0.079 49.982 1.00 30.45 173 VAL A CA 1
ATOM 1280 C C . VAL A 1 173 ? -15.153 -1.366 49.799 1.00 30.45 173 VAL A C 1
ATOM 1282 O O . VAL A 1 173 ? -16.108 -1.586 49.068 1.00 30.45 173 VAL A O 1
ATOM 1285 N N . GLY A 1 174 ? -14.585 -2.321 50.553 1.00 29.19 174 GLY A N 1
ATOM 1286 C CA . GLY A 1 174 ? -15.294 -3.521 51.040 1.00 29.19 174 GLY A CA 1
ATOM 1287 C C . GLY A 1 174 ? -15.199 -4.823 50.212 1.00 29.19 174 GLY A C 1
ATOM 1288 O O . GLY A 1 174 ? -15.406 -4.796 49.003 1.00 29.19 174 GLY A O 1
ATOM 1289 N N . PRO A 1 175 ? -14.921 -5.985 50.845 1.00 40.06 175 PRO A N 1
ATOM 1290 C CA . PRO A 1 175 ? -14.865 -7.280 50.174 1.00 40.06 175 PRO A CA 1
ATOM 1291 C C . PRO A 1 175 ? -16.263 -7.900 50.027 1.00 40.06 175 PRO A C 1
ATOM 1293 O O . PRO A 1 175 ? -17.024 -7.965 50.988 1.00 40.06 175 PRO A O 1
ATOM 1296 N N . GLY A 1 176 ? -16.549 -8.443 48.844 1.00 37.25 176 GLY A N 1
ATOM 1297 C CA . GLY A 1 176 ? -17.617 -9.424 48.646 1.00 37.25 176 GLY A CA 1
ATOM 1298 C C . GLY A 1 176 ? -18.857 -8.909 47.919 1.00 37.25 176 GLY A C 1
ATOM 1299 O O . GLY A 1 176 ? -19.835 -8.530 48.548 1.00 37.25 176 GLY A O 1
ATOM 1300 N N . ALA A 1 177 ? -18.841 -9.002 46.590 1.00 35.25 177 ALA A N 1
ATOM 1301 C CA . ALA A 1 177 ? -19.995 -9.392 45.779 1.00 35.25 177 ALA A CA 1
ATOM 1302 C C . ALA A 1 177 ? -19.509 -9.622 44.343 1.00 35.25 177 ALA A C 1
ATOM 1304 O O . ALA A 1 177 ? -19.060 -8.697 43.670 1.00 35.25 177 ALA A O 1
ATOM 1305 N N . THR A 1 178 ? -19.581 -10.862 43.868 1.00 38.47 178 THR A N 1
ATOM 1306 C CA . THR A 1 178 ? -19.407 -11.221 42.459 1.00 38.47 178 THR A CA 1
ATOM 1307 C C . THR A 1 178 ? -20.560 -10.635 41.645 1.00 38.47 178 THR A C 1
ATOM 1309 O O . THR A 1 178 ? -21.552 -11.304 41.363 1.00 38.47 178 THR A O 1
ATOM 1312 N N . ALA A 1 179 ? -20.452 -9.357 41.286 1.00 35.84 179 ALA A N 1
ATOM 1313 C CA . ALA A 1 179 ? -21.335 -8.724 40.321 1.00 35.84 179 ALA A CA 1
ATOM 1314 C C . ALA A 1 179 ? -20.890 -9.151 38.917 1.00 35.84 179 ALA A C 1
ATOM 1316 O O . ALA A 1 179 ? -19.959 -8.600 38.336 1.00 35.84 179 ALA A O 1
ATOM 1317 N N . SER A 1 180 ? -21.541 -10.193 38.401 1.00 35.06 180 SER A N 1
ATOM 1318 C CA . SER A 1 180 ? -21.502 -10.569 36.990 1.00 35.06 180 SER A CA 1
ATOM 1319 C C . SER A 1 180 ? -21.941 -9.364 36.157 1.00 35.06 180 SER A C 1
ATOM 1321 O O . SER A 1 180 ? -23.134 -9.066 36.086 1.00 35.06 180 SER A O 1
ATOM 1323 N N . VAL A 1 181 ? -20.985 -8.661 35.548 1.00 40.56 181 VAL A N 1
ATOM 1324 C CA . VAL A 1 181 ? -21.246 -7.588 34.585 1.00 40.56 181 VAL A CA 1
ATOM 1325 C C . VAL A 1 181 ? -21.839 -8.238 33.339 1.00 40.56 181 VAL A C 1
ATOM 1327 O O . VAL A 1 181 ? -21.137 -8.727 32.459 1.00 40.56 181 VAL A O 1
ATOM 1330 N N . VAL A 1 182 ? -23.165 -8.321 33.310 1.00 46.28 182 VAL A N 1
ATOM 1331 C CA . VAL A 1 182 ? -23.924 -8.685 32.119 1.00 46.28 182 VAL A CA 1
ATOM 1332 C C . VAL A 1 182 ? -23.798 -7.495 31.160 1.00 46.28 182 VAL A C 1
ATOM 1334 O O . VAL A 1 182 ? -24.183 -6.393 31.556 1.00 46.28 182 VAL A O 1
ATOM 1337 N N . PRO A 1 183 ? -23.254 -7.665 29.937 1.00 46.81 183 PRO A N 1
ATOM 1338 C CA . PRO A 1 183 ? -23.162 -6.580 28.962 1.00 46.81 183 PRO A CA 1
ATOM 1339 C C . PRO A 1 183 ? -24.541 -5.935 28.796 1.00 46.81 183 PRO A C 1
ATOM 1341 O O . PRO A 1 183 ? -25.531 -6.664 28.722 1.00 46.81 183 PRO A O 1
ATOM 1344 N N . GLU A 1 184 ? -24.636 -4.605 28.730 1.00 46.22 184 GLU A N 1
ATOM 1345 C CA . GLU A 1 184 ? -25.924 -3.887 28.668 1.00 46.22 184 GLU A CA 1
ATOM 1346 C C . GLU A 1 184 ? -26.870 -4.453 27.590 1.00 46.22 184 GLU A C 1
ATOM 1348 O O . GLU A 1 184 ? -28.075 -4.567 27.811 1.00 46.22 184 GLU A O 1
ATOM 1353 N N . GLY A 1 185 ? -26.325 -4.934 26.465 1.00 48.44 185 GLY A N 1
ATOM 1354 C CA . GLY A 1 185 ? -27.096 -5.613 25.418 1.00 48.44 185 GLY A CA 1
ATOM 1355 C C . GLY A 1 185 ? -27.741 -6.939 25.848 1.00 48.44 185 GLY A C 1
ATOM 1356 O O . GLY A 1 185 ? -28.856 -7.242 25.429 1.00 48.44 185 GLY A O 1
ATOM 1357 N N . VAL A 1 186 ? -27.096 -7.715 26.723 1.00 54.75 186 VAL A N 1
ATOM 1358 C CA . VAL A 1 186 ? -27.627 -8.982 27.257 1.00 54.75 186 VAL A CA 1
ATOM 1359 C C . VAL A 1 186 ? -28.699 -8.719 28.314 1.00 54.75 186 VAL A C 1
ATOM 1361 O O . VAL A 1 186 ? -29.688 -9.446 28.367 1.00 54.75 186 VAL A O 1
ATOM 1364 N N . ALA A 1 187 ? -28.564 -7.653 29.108 1.00 55.72 187 ALA A N 1
ATOM 1365 C CA . ALA A 1 187 ? -29.598 -7.246 30.059 1.00 55.72 187 ALA A CA 1
ATOM 1366 C C . ALA A 1 187 ? -30.877 -6.787 29.338 1.00 55.72 187 ALA A C 1
ATOM 1368 O O . ALA A 1 187 ? -31.976 -7.205 29.705 1.00 55.72 187 ALA A O 1
ATOM 1369 N N . VAL A 1 188 ? -30.737 -6.002 28.263 1.00 59.75 188 VAL A N 1
ATOM 1370 C CA . VAL A 1 188 ? -31.865 -5.591 27.410 1.00 59.75 188 VAL A CA 1
ATOM 1371 C C . VAL A 1 188 ? -32.487 -6.795 26.699 1.00 59.75 188 VAL A C 1
ATOM 1373 O O . VAL A 1 188 ? -33.712 -6.908 26.650 1.00 59.75 188 VAL A O 1
ATOM 1376 N N . LEU A 1 189 ? -31.673 -7.735 26.208 1.00 61.47 189 LEU A N 1
ATOM 1377 C CA . LEU A 1 189 ? -32.163 -8.961 25.577 1.00 61.47 189 LEU A CA 1
ATOM 1378 C C . LEU A 1 189 ? -32.930 -9.847 26.571 1.00 61.47 189 LEU A C 1
ATOM 1380 O O . LEU A 1 189 ? -34.018 -10.322 26.253 1.00 61.47 189 LEU A O 1
ATOM 1384 N N . LEU A 1 190 ? -32.413 -10.029 27.788 1.00 63.28 190 LEU A N 1
ATOM 1385 C CA . LEU A 1 190 ? -33.095 -10.772 28.849 1.00 63.28 190 LEU A CA 1
ATOM 1386 C C . LEU A 1 190 ? -34.401 -10.089 29.259 1.00 63.28 190 LEU A C 1
ATOM 1388 O O . LEU A 1 190 ? -35.420 -10.763 29.383 1.00 63.28 190 LEU A O 1
ATOM 1392 N N . ALA A 1 191 ? -34.405 -8.762 29.399 1.00 64.94 191 ALA A N 1
ATOM 1393 C CA . ALA A 1 191 ? -35.619 -8.005 29.685 1.00 64.94 191 ALA A CA 1
ATOM 1394 C C . ALA A 1 191 ? -36.663 -8.162 28.566 1.00 64.94 191 ALA A C 1
ATOM 1396 O O . ALA A 1 191 ? -37.840 -8.387 28.847 1.00 64.94 191 ALA A O 1
ATOM 1397 N N . ALA A 1 192 ? -36.240 -8.125 27.299 1.00 67.31 192 ALA A N 1
ATOM 1398 C CA . ALA A 1 192 ? -37.119 -8.346 26.154 1.00 67.31 192 ALA A CA 1
ATOM 1399 C C . ALA A 1 192 ? -37.690 -9.775 26.129 1.00 67.31 192 ALA A C 1
ATOM 1401 O O . ALA A 1 192 ? -38.889 -9.951 25.908 1.00 67.31 192 ALA A O 1
ATOM 1402 N N . ILE A 1 193 ? -36.867 -10.787 26.420 1.00 66.19 193 ILE A N 1
ATOM 1403 C CA . ILE A 1 193 ? -37.288 -12.194 26.501 1.00 66.19 193 ILE A CA 1
ATOM 1404 C C . ILE A 1 193 ? -38.295 -12.394 27.642 1.00 66.19 193 ILE A C 1
ATOM 1406 O O . ILE A 1 193 ? -39.338 -13.016 27.435 1.00 66.19 193 ILE A O 1
ATOM 1410 N N . VAL A 1 194 ? -38.034 -11.826 28.825 1.00 70.25 194 VAL A N 1
ATOM 1411 C CA . VAL A 1 194 ? -38.945 -11.893 29.980 1.00 70.25 194 VAL A CA 1
ATOM 1412 C C . VAL A 1 194 ? -40.268 -11.183 29.678 1.00 70.25 194 VAL A C 1
ATOM 1414 O O . VAL A 1 194 ? -41.330 -11.736 29.962 1.00 70.25 194 VAL A O 1
ATOM 1417 N N . CYS A 1 195 ? -40.236 -10.010 29.039 1.00 66.00 195 CYS A N 1
ATOM 1418 C CA . CYS A 1 195 ? -41.445 -9.305 28.607 1.00 66.00 195 CYS A CA 1
ATOM 1419 C C . CYS A 1 195 ? -42.255 -10.110 27.578 1.00 66.00 195 CYS A C 1
ATOM 1421 O O . CYS A 1 195 ? -43.478 -10.209 27.702 1.00 66.00 195 CYS A O 1
ATOM 1423 N N . ALA A 1 196 ? -41.596 -10.723 26.591 1.00 64.31 196 ALA A N 1
ATOM 1424 C CA . ALA A 1 196 ? -42.260 -11.545 25.581 1.00 64.31 196 ALA A CA 1
ATOM 1425 C C . ALA A 1 196 ? -42.903 -12.802 26.195 1.00 64.31 196 ALA A C 1
ATOM 1427 O O . ALA A 1 196 ? -44.055 -13.120 25.891 1.00 64.31 196 ALA A O 1
ATOM 1428 N N . LEU A 1 197 ? -42.202 -13.477 27.114 1.00 60.09 197 LEU A N 1
ATOM 1429 C CA . LEU A 1 197 ? -42.727 -14.623 27.865 1.00 60.09 197 LEU A CA 1
ATOM 1430 C C . LEU A 1 197 ? -43.892 -14.230 28.778 1.00 60.09 197 LEU A C 1
ATOM 1432 O O . LEU A 1 197 ? -44.891 -14.946 28.826 1.00 60.09 197 LEU A O 1
ATOM 1436 N N . GLY A 1 198 ? -43.802 -13.084 29.457 1.00 62.12 198 GLY A N 1
ATOM 1437 C CA . GLY A 1 198 ? -44.876 -12.555 30.298 1.00 62.12 198 GLY A CA 1
ATOM 1438 C C . GLY A 1 198 ? -46.149 -12.278 29.499 1.00 62.12 198 GLY A C 1
ATOM 1439 O O . GLY A 1 198 ? -47.228 -12.737 29.871 1.00 62.12 198 GLY A O 1
ATOM 1440 N N . MET A 1 199 ? -46.026 -11.610 28.348 1.00 63.94 199 MET A N 1
ATOM 1441 C CA . MET A 1 199 ? -47.156 -11.359 27.446 1.00 63.94 199 MET A CA 1
ATOM 1442 C C . MET A 1 199 ? -47.756 -12.661 26.893 1.00 63.94 199 MET A C 1
ATOM 1444 O O . MET A 1 199 ? -48.980 -12.805 26.839 1.00 63.94 199 MET A O 1
ATOM 1448 N N . ALA A 1 200 ? -46.918 -13.638 26.531 1.00 57.78 200 ALA A N 1
ATOM 1449 C CA . ALA A 1 200 ? -47.372 -14.940 26.046 1.00 57.78 200 ALA A CA 1
ATOM 1450 C C . ALA A 1 200 ? -48.111 -15.743 27.131 1.00 57.78 200 ALA A C 1
ATOM 1452 O O . ALA A 1 200 ? -49.155 -16.337 26.854 1.00 57.78 200 ALA A O 1
ATOM 1453 N N . LEU A 1 201 ? -47.624 -15.714 28.375 1.00 55.62 201 LEU A N 1
ATOM 1454 C CA . LEU A 1 201 ? -48.264 -16.365 29.520 1.00 55.62 201 LEU A CA 1
ATOM 1455 C C . LEU A 1 201 ? -49.591 -15.699 29.893 1.00 55.62 201 LEU A C 1
ATOM 1457 O O . LEU A 1 201 ? -50.569 -16.405 30.118 1.00 55.62 201 LEU A O 1
ATOM 1461 N N . VAL A 1 202 ? -49.667 -14.364 29.898 1.00 60.41 202 VAL A N 1
ATOM 1462 C CA . VAL A 1 202 ? -50.922 -13.628 30.149 1.00 60.41 202 VAL A CA 1
ATOM 1463 C C . VAL A 1 202 ? -51.952 -13.880 29.042 1.00 60.41 202 VAL A C 1
ATOM 1465 O O . VAL A 1 202 ? -53.149 -13.999 29.309 1.00 60.41 202 VAL A O 1
ATOM 1468 N N . SER A 1 203 ? -51.505 -14.008 27.793 1.00 55.78 203 SER A N 1
ATOM 1469 C CA . SER A 1 203 ? -52.376 -14.381 26.675 1.00 55.78 203 SER A CA 1
ATOM 1470 C C . SER A 1 203 ? -52.897 -15.818 26.820 1.00 55.78 203 SER A C 1
ATOM 1472 O O . SER A 1 203 ? -54.098 -16.065 26.689 1.00 55.78 203 SER A O 1
ATOM 1474 N N . ALA A 1 204 ? -52.027 -16.765 27.189 1.00 53.53 204 ALA A N 1
ATOM 1475 C CA . ALA A 1 204 ? -52.396 -18.162 27.407 1.00 53.53 204 ALA A CA 1
ATOM 1476 C C . ALA A 1 204 ? -53.347 -18.352 28.604 1.00 53.53 204 ALA A C 1
ATOM 1478 O O . ALA A 1 204 ? -54.286 -19.145 28.520 1.00 53.53 204 ALA A O 1
ATOM 1479 N N . THR A 1 205 ? -53.161 -17.605 29.697 1.00 56.31 205 THR A N 1
ATOM 1480 C CA . THR A 1 205 ? -54.059 -17.661 30.863 1.00 56.31 205 THR A CA 1
ATOM 1481 C C . THR A 1 205 ? -55.420 -17.036 30.569 1.00 56.31 205 THR A C 1
ATOM 1483 O O . THR A 1 205 ? -56.432 -17.609 30.966 1.00 56.31 205 THR A O 1
ATOM 1486 N N . ARG A 1 206 ? -55.487 -15.948 29.786 1.00 55.47 206 ARG A N 1
ATOM 1487 C CA . ARG A 1 206 ? -56.767 -15.393 29.300 1.00 55.47 206 ARG A CA 1
ATOM 1488 C C . ARG A 1 206 ? -57.518 -16.355 28.379 1.00 55.47 206 ARG A C 1
ATOM 1490 O O . ARG A 1 206 ? -58.742 -16.433 28.460 1.00 55.47 206 ARG A O 1
ATOM 1497 N N . GLN A 1 207 ? -56.814 -17.114 27.534 1.00 51.78 207 GLN A N 1
ATOM 1498 C CA . GLN A 1 207 ? -57.450 -18.148 26.709 1.00 51.78 207 GLN A CA 1
ATOM 1499 C C . GLN A 1 207 ? -57.964 -19.336 27.536 1.00 51.78 207 GLN A C 1
ATOM 1501 O O . GLN A 1 207 ? -59.020 -19.886 27.224 1.00 51.78 207 GLN A O 1
ATOM 1506 N N . LEU A 1 208 ? -57.266 -19.700 28.614 1.00 49.06 208 LEU A N 1
ATOM 1507 C CA . LEU A 1 208 ? -57.708 -20.724 29.565 1.00 49.06 208 LEU A CA 1
ATOM 1508 C C . LEU A 1 208 ? -58.935 -20.290 30.381 1.00 49.06 208 LEU A C 1
ATOM 1510 O O . LEU A 1 208 ? -59.811 -21.114 30.632 1.00 49.06 208 LEU A O 1
ATOM 1514 N N . ASP A 1 209 ? -59.027 -19.012 30.755 1.00 45.00 209 ASP A N 1
ATOM 1515 C CA . ASP A 1 209 ? -60.152 -18.480 31.534 1.00 45.00 209 ASP A CA 1
ATOM 1516 C C . ASP A 1 209 ? -61.433 -18.332 30.681 1.00 45.00 209 ASP A C 1
ATOM 1518 O O . ASP A 1 209 ? -62.539 -18.626 31.134 1.00 45.00 209 ASP A O 1
ATOM 1522 N N . LEU A 1 210 ? -61.293 -18.000 29.390 1.00 48.78 210 LEU A N 1
ATOM 1523 C CA . LEU A 1 210 ? -62.405 -17.995 28.426 1.00 48.78 210 LEU A CA 1
ATOM 1524 C C . LEU A 1 210 ? -62.930 -19.401 28.097 1.00 48.78 210 LEU A C 1
ATOM 1526 O O . LEU A 1 210 ? -64.128 -19.566 27.870 1.00 48.78 210 LEU A O 1
ATOM 1530 N N . ALA A 1 211 ? -62.064 -20.418 28.101 1.00 46.84 211 ALA A N 1
ATOM 1531 C CA . ALA A 1 211 ? -62.459 -21.812 27.886 1.00 46.84 211 ALA A CA 1
ATOM 1532 C C . ALA A 1 211 ? -63.161 -22.445 29.103 1.00 46.84 211 ALA A C 1
ATOM 1534 O O . ALA A 1 211 ? -63.806 -23.476 28.954 1.00 46.84 211 ALA A O 1
ATOM 1535 N N . ARG A 1 212 ? -63.043 -21.843 30.296 1.00 46.16 212 ARG A N 1
ATOM 1536 C CA . ARG A 1 212 ? -63.685 -22.308 31.540 1.00 46.16 212 ARG A CA 1
ATOM 1537 C C . ARG A 1 212 ? -65.078 -21.722 31.783 1.00 46.16 212 ARG A C 1
ATOM 1539 O O . ARG A 1 212 ? -65.768 -22.178 32.688 1.00 46.16 212 ARG A O 1
ATOM 1546 N N . ARG A 1 213 ? -65.462 -20.691 31.022 1.00 49.22 213 ARG A N 1
ATOM 1547 C CA . ARG A 1 213 ? -66.749 -19.976 31.130 1.00 49.22 213 ARG A CA 1
ATOM 1548 C C . ARG A 1 213 ? -67.758 -20.345 30.030 1.00 49.22 213 ARG A C 1
ATOM 1550 O O . ARG A 1 213 ? -68.785 -19.681 29.917 1.00 49.22 213 ARG A O 1
ATOM 1557 N N . ARG A 1 214 ? -67.465 -21.361 29.218 1.00 43.56 214 ARG A N 1
ATOM 1558 C CA . ARG A 1 214 ? -68.414 -22.020 28.308 1.00 43.56 214 ARG A CA 1
ATOM 1559 C C . ARG A 1 214 ? -68.627 -23.449 28.775 1.00 43.56 214 ARG A C 1
ATOM 1561 O O . ARG A 1 214 ? -69.745 -23.947 28.547 1.00 43.56 214 ARG A O 1
#

Radius of gyration: 29.17 Å; chains: 1; bounding box: 87×40×71 Å

pLDDT: mean 70.21, std 21.74, range [29.19, 96.81]

Foldseek 3Di:
DDPVVVVVVVVVVVVVVVVVVCVVVVPDDDDDDDDDDPDDDDPLPLPLVQLLVLLVCQLVLLFVQLAALDPVSLVVNVVSLVSNVVSLVSLVVVLVPADDDPLNVLSVLLNVLSVVLSVLSVVSSPDDRNHHDPGGDPSSVVSVVSSVVSSVSSVVSVVDDGPDPPPPPDDDDDDDDPPPCDPPVNVVVVVVVVVVVVVVVVVVVVVVVVVVVD

Secondary structure (DSSP, 8-state):
--HHHHHHHHHHHHHHHHHHHHHHH--S----------S---S----HHHHHHHHHHHHHHHHHHHHH--HHHHHHHHHHHHHHHHHHHHHHHHHHH--SHHHHHHHHHHHHHHHHHHHHHHHHHHSPP--S-SS--HHHHHHHHHHHHHHHHHHHHHHSPP------------S--------HHHHHHHHHHHHHHHHHHHHHHHHHHHHT--

Sequence (214 aa):
MTRTGQYGCVIAALSLCLALVVFSTGGAHTTARADARTGDEGPLHLRLEDVEAALEPLGAAARRYALTGSASDRQRFVHLLSRLKETSAVVDRGVADTQGSERLQLLDAAHHMLRRIDDLGREILAGPAPHGRRTAGPQVSALVRLGDKTLAVLGQLRAAPAAQPANDKRTTVGPGATASVVPEGVAVLLAAIVCALGMALVSATRQLDLARRR